Protein AF-A0A348NH58-F1 (afdb_monomer_lite)

Secondary structure (DSSP, 8-state):
---GGGPPEEETTEEEPPPPPS-TTTTT--TTTEEEETTEEEEE--EESSGGGGGSTTGGGSSSEEEE-THHHHHHHSSPPPHHHHHHHHHHHHTT-TTS-EEEEP----TT-TT-TT-TT--HHHHHHH-HHHHHHHHHHHHHHHHHS-EEEEE-S---HHHHHHHHHHHHHHHHHHHHHTTS----EEEEEEE-SHHHHHHGGG-TT-SEEEEEHHHHHHHHHT--TTSTT--TTGGGSHHHHHHHHHHHHHHHHHT-EEEEESGGGG-HHHHHHHHHTT--EEE-BHHHHHHTGGGTT--

Structure (mmCIF, N/CA/C/O backbone):
data_AF-A0A348NH58-F1
#
_entry.id   AF-A0A348NH58-F1
#
loop_
_atom_site.group_PDB
_atom_site.id
_atom_site.type_symbol
_atom_site.label_atom_id
_atom_site.label_alt_id
_atom_site.label_comp_id
_atom_site.label_asym_id
_atom_site.label_entity_id
_atom_site.label_seq_id
_atom_site.pdbx_PDB_ins_code
_atom_site.Cartn_x
_atom_site.Cartn_y
_atom_site.Cartn_z
_atom_site.occupancy
_atom_site.B_iso_or_equiv
_atom_site.auth_seq_id
_atom_site.auth_comp_id
_atom_site.auth_asym_id
_atom_site.auth_atom_id
_atom_site.pdbx_PDB_model_num
ATOM 1 N N . MET A 1 1 ? -15.755 2.594 -4.973 1.00 29.89 1 MET A N 1
ATOM 2 C CA . MET A 1 1 ? -15.734 1.259 -5.603 1.00 29.89 1 MET A CA 1
ATOM 3 C C . MET A 1 1 ? -14.810 1.363 -6.796 1.00 29.89 1 MET A C 1
ATOM 5 O O . MET A 1 1 ? -15.002 2.297 -7.561 1.00 29.89 1 MET A O 1
ATOM 9 N N . ILE A 1 2 ? -13.795 0.500 -6.903 1.00 35.50 2 ILE A N 1
ATOM 10 C CA . ILE A 1 2 ? -13.076 0.321 -8.175 1.00 35.50 2 ILE A CA 1
ATOM 11 C C . ILE A 1 2 ? -14.090 -0.265 -9.159 1.00 35.50 2 ILE A C 1
ATOM 13 O O . ILE A 1 2 ? -14.882 -1.122 -8.761 1.00 35.50 2 ILE A O 1
ATOM 17 N N . ASP A 1 3 ? -14.121 0.248 -10.385 1.00 39.03 3 ASP A N 1
ATOM 18 C CA . ASP A 1 3 ? -15.016 -0.259 -11.421 1.00 39.03 3 ASP A CA 1
ATOM 19 C C . ASP A 1 3 ? -14.609 -1.710 -11.767 1.00 39.03 3 ASP A C 1
ATOM 21 O O . ASP A 1 3 ? -13.457 -1.942 -12.156 1.00 39.03 3 ASP A O 1
ATOM 25 N N . PRO A 1 4 ? -15.518 -2.698 -11.629 1.00 39.88 4 PRO A N 1
ATOM 26 C CA . PRO A 1 4 ? -15.281 -4.084 -12.033 1.00 39.88 4 PRO A CA 1
ATOM 27 C C . PRO A 1 4 ? -14.749 -4.238 -13.469 1.00 39.88 4 PRO A C 1
ATOM 29 O O . PRO A 1 4 ? -14.134 -5.256 -13.783 1.00 39.88 4 PRO A O 1
ATOM 32 N N . ALA A 1 5 ? -14.945 -3.232 -14.330 1.00 36.28 5 ALA A N 1
ATOM 33 C CA . ALA A 1 5 ? -14.463 -3.191 -15.707 1.00 36.28 5 ALA A CA 1
ATOM 34 C C . ALA A 1 5 ? -12.928 -3.218 -15.871 1.00 36.28 5 ALA A C 1
ATOM 36 O O . ALA A 1 5 ? -12.457 -3.454 -16.984 1.00 36.28 5 ALA A O 1
ATOM 37 N N . PHE A 1 6 ? -12.147 -2.995 -14.805 1.00 42.84 6 PHE A N 1
ATOM 38 C CA . PHE A 1 6 ? -10.675 -2.948 -14.864 1.00 42.84 6 PHE A CA 1
ATOM 39 C C . PHE A 1 6 ? -9.965 -4.166 -14.261 1.00 42.84 6 PHE A C 1
ATOM 41 O O . PHE A 1 6 ? -8.744 -4.152 -14.116 1.00 42.84 6 PHE A O 1
ATOM 48 N N . HIS A 1 7 ? -10.683 -5.238 -13.923 1.00 47.78 7 HIS A N 1
ATOM 49 C CA . HIS A 1 7 ? -10.039 -6.482 -13.495 1.00 47.78 7 HIS A CA 1
ATOM 50 C C . HIS A 1 7 ? -9.578 -7.305 -14.703 1.00 47.78 7 HIS A C 1
ATOM 52 O O . HIS A 1 7 ? -10.352 -7.545 -15.624 1.00 47.78 7 HIS A O 1
ATOM 58 N N . ALA A 1 8 ? -8.331 -7.778 -14.698 1.00 47.34 8 ALA A N 1
ATOM 59 C CA . ALA A 1 8 ? -7.944 -8.887 -15.564 1.00 47.34 8 ALA A CA 1
ATOM 60 C C . ALA A 1 8 ? -8.625 -10.173 -15.059 1.00 47.34 8 ALA A C 1
ATOM 62 O O . ALA A 1 8 ? -8.738 -10.387 -13.853 1.00 47.34 8 ALA A O 1
ATOM 63 N N . ALA A 1 9 ? -9.102 -11.021 -15.967 1.00 45.03 9 ALA A N 1
ATOM 64 C CA . ALA A 1 9 ? -9.627 -12.338 -15.618 1.00 45.03 9 ALA A CA 1
ATOM 65 C C . ALA A 1 9 ? -8.522 -13.382 -15.820 1.00 45.03 9 ALA A C 1
ATOM 67 O O . ALA A 1 9 ? -7.700 -13.232 -16.716 1.00 45.03 9 ALA A O 1
ATOM 68 N N . VAL A 1 10 ? -8.485 -14.444 -15.015 1.00 46.25 10 VAL A N 1
ATOM 69 C CA . VAL A 1 10 ? -7.621 -15.609 -15.279 1.00 46.25 10 VAL A CA 1
ATOM 70 C C . VAL A 1 10 ? -8.497 -16.809 -15.595 1.00 46.25 10 VAL A C 1
ATOM 72 O O . VAL A 1 10 ? -9.405 -17.132 -14.829 1.00 46.25 10 VAL A O 1
ATOM 75 N N . HIS A 1 11 ? -8.218 -17.462 -16.720 1.00 42.97 11 HIS A N 1
ATOM 76 C CA . HIS A 1 11 ? -8.870 -18.694 -17.153 1.00 42.97 11 HIS A CA 1
ATOM 77 C C . HIS A 1 11 ? -7.783 -19.697 -17.540 1.00 42.97 11 HIS A C 1
ATOM 79 O O . HIS A 1 11 ? -6.878 -19.347 -18.289 1.00 42.97 11 HIS A O 1
ATOM 85 N N . ASP A 1 12 ? -7.819 -20.902 -16.968 1.00 42.19 12 ASP A N 1
ATOM 86 C CA . ASP A 1 12 ? -6.827 -21.967 -17.204 1.00 42.19 12 ASP A CA 1
ATOM 87 C C . ASP A 1 12 ? -5.349 -21.552 -17.042 1.00 42.19 12 ASP A C 1
ATOM 89 O O . ASP A 1 12 ? -4.449 -22.112 -17.657 1.00 42.19 12 ASP A O 1
ATOM 93 N N . GLY A 1 13 ? -5.077 -20.585 -16.158 1.00 42.16 13 GLY A N 1
ATOM 94 C CA . GLY A 1 13 ? -3.721 -20.089 -15.895 1.00 42.16 13 GLY A CA 1
ATOM 95 C C . GLY A 1 13 ? -3.236 -19.009 -16.865 1.00 42.16 13 GLY A C 1
ATOM 96 O O . GLY A 1 13 ? -2.159 -18.463 -16.644 1.00 42.16 13 GLY A O 1
ATOM 97 N N . GLU A 1 14 ? -4.033 -18.643 -17.870 1.00 35.94 14 GLU A N 1
ATOM 98 C CA . GLU A 1 14 ? -3.762 -17.523 -18.771 1.00 35.94 14 GLU A CA 1
ATOM 99 C C . GLU A 1 14 ? -4.535 -16.264 -18.353 1.00 35.94 14 GLU A C 1
ATOM 101 O O . GLU A 1 14 ? -5.682 -16.319 -17.896 1.00 35.94 14 GLU A O 1
ATOM 106 N N . ILE A 1 15 ? -3.891 -15.105 -18.505 1.00 45.81 15 ILE A N 1
ATOM 107 C CA . ILE A 1 15 ? -4.453 -13.795 -18.165 1.00 45.81 15 ILE A CA 1
ATOM 108 C C . ILE A 1 15 ? -5.267 -13.279 -19.357 1.00 45.81 15 ILE A C 1
ATOM 110 O O . ILE A 1 15 ? -4.722 -12.882 -20.384 1.00 45.81 15 ILE A O 1
ATOM 114 N N . ILE A 1 16 ? -6.588 -13.241 -19.206 1.00 45.84 16 ILE A N 1
ATOM 115 C CA . ILE A 1 16 ? -7.524 -12.683 -20.180 1.00 45.84 16 ILE A CA 1
ATOM 116 C C . ILE A 1 16 ? -7.753 -11.202 -19.860 1.00 45.84 16 ILE A C 1
ATOM 118 O O . ILE A 1 16 ? -8.303 -10.831 -18.818 1.00 45.84 16 ILE A O 1
ATOM 122 N N . ALA A 1 17 ? -7.361 -10.329 -20.788 1.00 41.28 17 ALA A N 1
ATOM 123 C CA . ALA A 1 17 ? -7.636 -8.902 -20.694 1.00 41.28 17 ALA A CA 1
ATOM 124 C C . ALA A 1 17 ? -9.147 -8.624 -20.816 1.00 41.28 17 ALA A C 1
ATOM 126 O O . ALA A 1 17 ? -9.754 -8.897 -21.852 1.00 41.28 17 ALA A O 1
ATOM 127 N N . VAL A 1 18 ? -9.751 -8.025 -19.787 1.00 45.91 18 VAL A N 1
ATOM 128 C CA . VAL A 1 18 ? -11.105 -7.462 -19.893 1.00 45.91 18 VAL A CA 1
ATOM 129 C C . VAL A 1 18 ? -11.007 -6.121 -20.617 1.00 45.91 18 VAL A C 1
ATOM 131 O O . VAL A 1 18 ? -10.212 -5.255 -20.245 1.00 45.91 18 VAL A O 1
ATOM 134 N N . ARG A 1 19 ? -11.774 -5.969 -21.704 1.00 38.59 19 ARG A N 1
ATOM 135 C CA . ARG A 1 19 ? -11.863 -4.702 -22.436 1.00 38.59 19 ARG A CA 1
ATOM 136 C C . ARG A 1 19 ? -12.740 -3.715 -21.651 1.00 38.59 19 ARG A C 1
ATOM 138 O O . ARG A 1 19 ? -13.850 -4.084 -21.271 1.00 38.59 19 ARG A O 1
ATOM 145 N N . PRO A 1 20 ? -12.286 -2.471 -21.466 1.00 42.94 20 PRO A N 1
ATOM 146 C CA . PRO A 1 20 ? -13.046 -1.427 -20.788 1.00 42.94 20 PRO A CA 1
ATOM 147 C C . PRO A 1 20 ? -14.237 -0.951 -21.645 1.00 42.94 20 PRO A C 1
ATOM 149 O O . PRO A 1 20 ? -14.277 -1.207 -22.858 1.00 42.94 20 PRO A O 1
ATOM 152 N N . PRO A 1 21 ? -15.213 -0.241 -21.045 1.00 42.72 21 PRO A N 1
ATOM 153 C CA . PRO A 1 21 ? -16.293 0.400 -21.788 1.00 42.72 21 PRO A CA 1
ATOM 154 C C . PRO A 1 21 ? -15.733 1.365 -22.842 1.00 42.72 21 PRO A C 1
ATOM 156 O O . PRO A 1 21 ? -14.797 2.119 -22.589 1.00 42.72 21 PRO A O 1
ATOM 159 N N . ARG A 1 22 ? -16.323 1.339 -24.045 1.00 42.78 22 ARG A N 1
ATOM 160 C CA . ARG A 1 22 ? -15.835 2.060 -25.239 1.00 42.78 22 ARG A CA 1
ATOM 161 C C . ARG A 1 22 ? -15.807 3.590 -25.103 1.00 42.78 22 ARG A C 1
ATOM 163 O O . ARG A 1 22 ? -15.201 4.237 -25.950 1.00 42.78 22 ARG A O 1
ATOM 170 N N . ASP A 1 23 ? -16.452 4.159 -24.086 1.00 48.38 23 ASP A N 1
ATOM 171 C CA . ASP A 1 23 ? -16.544 5.605 -23.879 1.00 48.38 23 ASP A CA 1
ATOM 172 C C . ASP A 1 23 ? -16.356 5.971 -22.396 1.00 48.38 23 ASP A C 1
ATOM 174 O O . ASP A 1 23 ? -17.281 5.908 -21.585 1.00 48.38 23 ASP A O 1
ATOM 178 N N . LEU A 1 24 ? -15.125 6.351 -22.046 1.00 47.41 24 LEU A N 1
ATOM 179 C CA . LEU A 1 24 ? -14.739 6.783 -20.698 1.00 47.41 24 LEU A CA 1
ATOM 180 C C . LEU A 1 24 ? -15.357 8.141 -20.310 1.00 47.41 24 LEU A C 1
ATOM 182 O O . LEU A 1 24 ? -15.567 8.404 -19.125 1.00 47.41 24 LEU A O 1
ATOM 186 N N . ALA A 1 25 ? -15.676 8.996 -21.292 1.00 42.34 25 ALA A N 1
ATOM 187 C CA . ALA A 1 25 ? -16.271 10.310 -21.054 1.00 42.34 25 ALA A CA 1
ATOM 188 C C . ALA A 1 25 ? -17.757 10.188 -20.689 1.00 42.34 25 ALA A C 1
ATOM 190 O O . ALA A 1 25 ? -18.223 10.874 -19.779 1.00 42.34 25 ALA A O 1
ATOM 191 N N . ALA A 1 26 ? -18.477 9.256 -21.322 1.00 43.62 26 ALA A N 1
ATOM 192 C CA . ALA A 1 26 ? -19.855 8.920 -20.958 1.00 43.62 26 ALA A CA 1
ATOM 193 C C . ALA A 1 26 ? -19.982 8.355 -19.527 1.00 43.62 26 ALA A C 1
ATOM 195 O O . ALA A 1 26 ? -21.029 8.507 -18.900 1.00 43.62 26 ALA A O 1
ATOM 196 N N . ALA A 1 27 ? -18.914 7.754 -18.987 1.00 44.16 27 ALA A N 1
ATOM 197 C CA . ALA A 1 27 ? -18.852 7.250 -17.612 1.00 44.16 27 ALA A CA 1
ATOM 198 C C . ALA A 1 27 ? -18.479 8.323 -16.563 1.00 44.16 27 ALA A C 1
ATOM 200 O O . ALA A 1 27 ? -18.403 8.017 -15.374 1.00 44.16 27 ALA A O 1
ATOM 201 N N . GLY A 1 28 ? -18.234 9.576 -16.973 1.00 42.50 28 GLY A N 1
ATOM 202 C CA . GLY A 1 28 ? -17.862 10.665 -16.059 1.00 42.50 28 GLY A CA 1
ATOM 203 C C . GLY A 1 28 ? -16.459 10.525 -15.452 1.00 42.50 28 GLY A C 1
ATOM 204 O O . GLY A 1 28 ? -16.171 11.122 -14.414 1.00 42.50 28 GLY A O 1
ATOM 205 N N . ILE A 1 29 ? -15.584 9.734 -16.078 1.00 51.69 29 ILE A N 1
ATOM 206 C CA . ILE A 1 29 ? -14.227 9.471 -15.599 1.00 51.69 29 ILE A CA 1
ATOM 207 C C . ILE A 1 29 ? -13.273 10.513 -16.195 1.00 51.69 29 ILE A C 1
ATOM 209 O O . ILE A 1 29 ? -13.176 10.671 -17.413 1.00 51.69 29 ILE A O 1
ATOM 213 N N . ALA A 1 30 ? -12.546 11.236 -15.340 1.00 55.47 30 ALA A N 1
ATOM 214 C CA . ALA A 1 30 ? -11.547 12.204 -15.789 1.00 55.47 30 ALA A CA 1
ATOM 215 C C . ALA A 1 30 ? -10.412 11.507 -16.565 1.00 55.47 30 ALA A C 1
ATOM 217 O O . ALA A 1 30 ? -9.873 10.500 -16.109 1.00 55.47 30 ALA A O 1
ATOM 218 N N . ARG A 1 31 ? -9.989 12.083 -17.700 1.00 55.81 31 ARG A N 1
ATOM 219 C CA . ARG A 1 31 ? -8.915 11.541 -18.563 1.00 55.81 31 ARG A CA 1
ATOM 220 C C . ARG A 1 31 ? -7.575 11.305 -17.852 1.00 55.81 31 ARG A C 1
ATOM 222 O O . ARG A 1 31 ? -6.793 10.495 -18.322 1.00 55.81 31 ARG A O 1
ATOM 229 N N . ALA A 1 32 ? -7.284 12.001 -16.752 1.00 56.19 32 ALA A N 1
ATOM 230 C CA . ALA A 1 32 ? -6.058 11.755 -15.987 1.00 56.19 32 ALA A CA 1
ATOM 231 C C . ALA A 1 32 ? -6.201 10.620 -14.959 1.00 56.19 32 ALA A C 1
ATOM 233 O O . ALA A 1 32 ? -5.199 10.051 -14.539 1.00 56.19 32 ALA A O 1
ATOM 234 N N . ALA A 1 33 ? -7.428 10.262 -14.561 1.00 61.72 33 ALA A N 1
ATOM 235 C CA . ALA A 1 33 ? -7.670 9.091 -13.720 1.00 61.72 33 ALA A CA 1
ATOM 236 C C . ALA A 1 33 ? -7.444 7.801 -14.503 1.00 61.72 33 ALA A C 1
ATOM 238 O O . ALA A 1 33 ? -7.056 6.790 -13.921 1.00 61.72 33 ALA A O 1
ATOM 239 N N . VAL A 1 34 ? -7.702 7.855 -15.810 1.00 76.06 34 VAL A N 1
ATOM 240 C CA . VAL A 1 34 ? -7.761 6.695 -16.677 1.00 76.06 34 VAL A CA 1
ATOM 241 C C . VAL A 1 34 ? -7.120 7.008 -18.028 1.00 76.06 34 VAL A C 1
ATOM 243 O O . VAL A 1 34 ? -7.628 7.833 -18.785 1.00 76.06 34 VAL A O 1
ATOM 246 N N . MET A 1 35 ? -6.012 6.332 -18.326 1.00 83.44 35 MET A N 1
ATOM 247 C CA . MET A 1 35 ? -5.186 6.549 -19.517 1.00 83.44 35 MET A CA 1
ATOM 248 C C . MET A 1 35 ? -5.100 5.285 -20.377 1.00 83.44 35 MET A C 1
ATOM 250 O O . MET A 1 35 ? -5.567 4.220 -19.974 1.00 83.44 35 MET A O 1
ATOM 254 N N . LEU A 1 36 ? -4.525 5.401 -21.575 1.00 85.00 36 LEU A N 1
ATOM 255 C CA . LEU A 1 36 ? -4.297 4.270 -22.474 1.00 85.00 36 LEU A CA 1
ATOM 256 C C . LEU A 1 36 ? -2.815 3.898 -22.502 1.00 85.00 36 LEU A C 1
ATOM 258 O O . LEU A 1 36 ? -1.954 4.767 -22.587 1.00 85.00 36 LEU A O 1
ATOM 262 N N . CYS A 1 37 ? -2.544 2.599 -22.482 1.00 86.38 37 CYS A N 1
ATOM 263 C CA . CYS A 1 37 ? -1.249 1.995 -22.758 1.00 86.38 37 CYS A CA 1
ATOM 264 C C . CYS A 1 37 ? -1.482 0.877 -23.778 1.00 86.38 37 CYS A C 1
ATOM 266 O O . CYS A 1 37 ? -2.123 -0.118 -23.448 1.00 86.38 37 CYS A O 1
ATOM 268 N N . ASP A 1 38 ? -1.041 1.068 -25.026 1.00 85.69 38 ASP A N 1
ATOM 269 C CA . ASP A 1 38 ? -1.285 0.126 -26.136 1.00 85.69 38 ASP A CA 1
ATOM 270 C C . ASP A 1 38 ? -2.750 -0.342 -26.239 1.00 85.69 38 ASP A C 1
ATOM 272 O O . ASP A 1 38 ? -3.035 -1.538 -26.286 1.00 85.69 38 ASP A O 1
ATOM 276 N N . ASP A 1 39 ? -3.690 0.610 -26.237 1.00 83.19 39 ASP A N 1
ATOM 277 C CA . ASP A 1 39 ? -5.144 0.369 -26.305 1.00 83.19 39 ASP A CA 1
ATOM 278 C C . ASP A 1 39 ? -5.755 -0.317 -25.067 1.00 83.19 39 ASP A C 1
ATOM 280 O O . ASP A 1 39 ? -6.963 -0.567 -25.013 1.00 83.19 39 ASP A O 1
ATOM 284 N N . VAL A 1 40 ? -4.946 -0.588 -24.040 1.00 85.38 40 VAL A N 1
ATOM 285 C CA . VAL A 1 40 ? -5.404 -1.057 -22.734 1.00 85.38 40 VAL A CA 1
ATOM 286 C C . VAL A 1 40 ? -5.599 0.134 -21.817 1.00 85.38 40 VAL A C 1
ATOM 288 O O . VAL A 1 40 ? -4.710 0.963 -21.632 1.00 85.38 40 VAL A O 1
ATOM 291 N N . THR A 1 41 ? -6.772 0.210 -21.205 1.00 87.50 41 THR A N 1
ATOM 292 C CA . THR A 1 41 ? -7.046 1.249 -20.228 1.00 87.50 41 THR A CA 1
ATOM 293 C C . THR A 1 41 ? -6.420 0.925 -18.876 1.00 87.50 41 THR A C 1
ATOM 295 O O . THR A 1 41 ? -6.556 -0.188 -18.367 1.00 87.50 41 THR A O 1
ATOM 298 N N . ILE A 1 42 ? -5.758 1.924 -18.298 1.00 90.88 42 ILE A N 1
ATOM 299 C CA . ILE A 1 42 ? -5.058 1.847 -17.021 1.00 90.88 42 ILE A CA 1
ATOM 300 C C . ILE A 1 42 ? -5.495 2.982 -16.092 1.00 90.88 42 ILE A C 1
ATOM 302 O O . ILE A 1 42 ? -5.775 4.090 -16.545 1.00 90.88 42 ILE A O 1
ATOM 306 N N . GLU A 1 43 ? -5.523 2.719 -14.790 1.00 93.31 43 GLU A N 1
ATOM 307 C CA . GLU A 1 43 ? -5.735 3.720 -13.747 1.00 93.31 43 GLU A CA 1
ATOM 308 C C . GLU A 1 43 ? -4.400 4.276 -13.246 1.00 93.31 43 GLU A C 1
ATOM 310 O O . GLU A 1 43 ? -3.477 3.516 -12.940 1.00 93.31 43 GLU A O 1
ATOM 315 N N . VAL A 1 44 ? -4.324 5.599 -13.084 1.00 94.69 44 VAL A N 1
ATOM 316 C CA . VAL A 1 44 ? -3.127 6.285 -12.574 1.00 94.69 44 VAL A CA 1
ATOM 317 C C . VAL A 1 44 ? -3.449 6.977 -11.256 1.00 94.69 44 VAL A C 1
ATOM 319 O O . VAL A 1 44 ? -4.306 7.862 -11.195 1.00 94.69 44 VAL A O 1
ATOM 322 N N . ALA A 1 45 ? -2.754 6.581 -10.192 1.00 95.88 45 ALA A N 1
ATOM 323 C CA . ALA A 1 45 ? -2.903 7.149 -8.856 1.00 95.88 45 ALA A CA 1
ATOM 324 C C . ALA A 1 45 ? -1.509 7.407 -8.256 1.00 95.88 45 ALA A C 1
ATOM 326 O O . ALA A 1 45 ? -0.897 6.468 -7.757 1.00 95.88 45 ALA A O 1
ATOM 327 N N . PRO A 1 46 ? -0.976 8.640 -8.297 1.00 96.25 46 PRO A N 1
ATOM 328 C CA . PRO A 1 46 ? 0.426 8.894 -7.970 1.00 96.25 46 PRO A CA 1
ATOM 329 C C . PRO A 1 46 ? 0.839 8.536 -6.534 1.00 96.25 46 PRO A C 1
ATOM 331 O O . PRO A 1 46 ? 0.042 8.620 -5.593 1.00 96.25 46 PRO A O 1
ATOM 334 N N . LEU A 1 47 ? 2.121 8.199 -6.380 1.00 95.44 47 LEU A N 1
ATOM 335 C CA . LEU A 1 47 ? 2.864 8.188 -5.126 1.00 95.44 47 LEU A CA 1
ATOM 336 C C . LEU A 1 47 ? 3.168 9.630 -4.719 1.00 95.44 47 LEU A C 1
ATOM 338 O O . LEU A 1 47 ? 3.770 10.383 -5.484 1.00 95.44 47 LEU A O 1
ATOM 342 N N . VAL A 1 48 ? 2.794 9.988 -3.496 1.00 93.12 48 VAL A N 1
ATOM 343 C CA . VAL A 1 48 ? 3.002 11.316 -2.916 1.00 93.12 48 VAL A CA 1
ATOM 344 C C . VAL A 1 48 ? 3.821 11.187 -1.637 1.00 93.12 48 VAL A C 1
ATOM 346 O O . VAL A 1 48 ? 3.500 10.383 -0.759 1.00 93.12 48 VAL A O 1
ATOM 349 N N . ASN A 1 49 ? 4.865 12.003 -1.510 1.00 86.50 49 ASN A N 1
ATOM 350 C CA . ASN A 1 49 ? 5.673 12.088 -0.292 1.00 86.50 49 ASN A CA 1
ATOM 351 C C . ASN A 1 49 ? 5.359 13.360 0.505 1.00 86.50 49 ASN A C 1
ATOM 353 O O . ASN A 1 49 ? 5.534 13.392 1.721 1.00 86.50 49 ASN A O 1
ATOM 357 N N . THR A 1 50 ? 4.907 14.421 -0.169 1.00 85.94 50 THR A N 1
ATOM 358 C CA . THR A 1 50 ? 4.684 15.739 0.432 1.00 85.94 50 THR A CA 1
ATOM 359 C C . THR A 1 50 ? 3.397 16.398 -0.056 1.00 85.94 50 THR A C 1
ATOM 361 O O . THR A 1 50 ? 2.959 16.216 -1.189 1.00 85.94 50 THR A O 1
ATOM 364 N N . ILE A 1 51 ? 2.822 17.272 0.776 1.00 84.69 51 ILE A N 1
ATOM 365 C CA . ILE A 1 51 ? 1.640 18.067 0.401 1.00 84.69 51 ILE A CA 1
ATOM 366 C C . ILE A 1 51 ? 1.929 18.997 -0.790 1.00 84.69 51 ILE A C 1
ATOM 368 O O . ILE A 1 51 ? 1.030 19.305 -1.571 1.00 84.69 51 ILE A O 1
ATOM 372 N N . ALA A 1 52 ? 3.181 19.432 -0.959 1.00 86.81 52 ALA A N 1
ATOM 373 C CA . ALA A 1 52 ? 3.579 20.312 -2.052 1.00 86.81 52 ALA A CA 1
ATOM 374 C C . ALA A 1 52 ? 3.380 19.664 -3.432 1.00 86.81 52 ALA A C 1
ATOM 376 O O . ALA A 1 52 ? 2.939 20.344 -4.356 1.00 86.81 52 ALA A O 1
ATOM 377 N N . GLU A 1 53 ? 3.631 18.358 -3.559 1.00 87.38 53 GLU A N 1
ATOM 378 C CA . GLU A 1 53 ? 3.443 17.619 -4.815 1.00 87.38 53 GLU A CA 1
ATOM 379 C C . GLU A 1 53 ? 1.978 17.628 -5.285 1.00 87.38 53 GLU A C 1
ATOM 381 O O . GLU A 1 53 ? 1.712 17.664 -6.485 1.00 87.38 53 GLU A O 1
ATOM 386 N N . MET A 1 54 ? 1.024 17.700 -4.350 1.00 88.62 54 MET A N 1
ATOM 387 C CA . MET A 1 54 ? -0.414 17.718 -4.648 1.00 88.62 54 MET A CA 1
ATOM 388 C C . MET A 1 54 ? -0.922 19.074 -5.160 1.00 88.62 54 MET A C 1
ATOM 390 O O . MET A 1 54 ? -2.057 19.176 -5.617 1.00 88.62 54 MET A O 1
ATOM 394 N N . ARG A 1 55 ? -0.109 20.139 -5.087 1.00 88.06 55 ARG A N 1
ATOM 395 C CA . ARG A 1 55 ? -0.495 21.491 -5.540 1.00 88.06 55 ARG A CA 1
ATOM 396 C C . ARG A 1 55 ? -0.379 21.682 -7.052 1.00 88.06 55 ARG A C 1
ATOM 398 O O . ARG A 1 55 ? -0.708 22.752 -7.561 1.00 88.06 55 ARG A O 1
ATOM 405 N N . ARG A 1 56 ? 0.123 20.679 -7.773 1.00 87.88 56 ARG A N 1
ATOM 406 C CA . ARG A 1 56 ? 0.288 20.743 -9.224 1.00 87.88 56 ARG A CA 1
ATOM 407 C C . ARG A 1 56 ? -1.088 20.844 -9.914 1.00 87.88 56 ARG A C 1
ATOM 409 O O . ARG A 1 56 ? -2.019 20.150 -9.505 1.00 87.88 56 ARG A O 1
ATOM 416 N N . PRO A 1 57 ? -1.255 21.685 -10.954 1.00 88.88 57 PRO A N 1
ATOM 417 C CA . PRO A 1 57 ? -2.527 21.791 -11.669 1.00 88.88 57 PRO A CA 1
ATOM 418 C C . PRO A 1 57 ? -3.012 20.435 -12.198 1.00 88.88 57 PRO A C 1
ATOM 420 O O . PRO A 1 57 ? -2.214 19.639 -12.695 1.00 88.88 57 PRO A O 1
ATOM 423 N N . GLY A 1 58 ? -4.313 20.165 -12.075 1.00 87.62 58 GLY A N 1
ATOM 424 C CA . GLY A 1 58 ? -4.920 18.900 -12.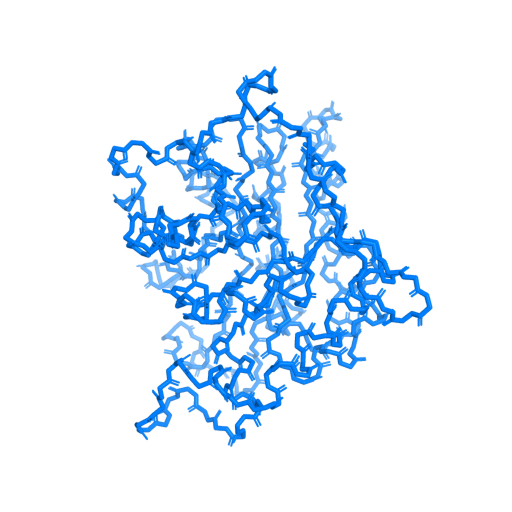507 1.00 87.62 58 GLY A CA 1
ATOM 425 C C . GLY A 1 58 ? -4.620 17.696 -11.605 1.00 87.62 58 GLY A C 1
ATOM 426 O O . GLY A 1 58 ? -5.008 16.585 -11.938 1.00 87.62 58 GLY A O 1
ATOM 427 N N . PHE A 1 59 ? -3.957 17.870 -10.452 1.00 90.06 59 PHE A N 1
ATOM 428 C CA . PHE A 1 59 ? -3.638 16.738 -9.570 1.00 90.06 59 PHE A CA 1
ATOM 429 C C . PHE A 1 59 ? -4.894 15.988 -9.097 1.00 90.06 59 PHE A C 1
ATOM 431 O O . PHE A 1 59 ? -4.908 14.762 -9.028 1.00 90.06 59 PHE A O 1
ATOM 438 N N . ALA A 1 60 ? -5.986 16.712 -8.839 1.00 88.88 60 ALA A N 1
ATOM 439 C CA . ALA A 1 60 ? -7.265 16.117 -8.459 1.00 88.88 60 ALA A CA 1
ATOM 440 C C . ALA A 1 60 ? -7.907 15.266 -9.573 1.00 88.88 60 ALA A C 1
ATOM 442 O O . ALA A 1 60 ? -8.876 14.558 -9.296 1.00 88.88 60 ALA A O 1
ATOM 443 N N . ASP A 1 61 ? -7.390 15.294 -10.808 1.00 89.81 61 ASP A N 1
ATOM 444 C CA . ASP A 1 61 ? -7.933 14.531 -11.932 1.00 89.81 61 ASP A CA 1
ATOM 445 C C . ASP A 1 61 ? -7.479 13.063 -11.921 1.00 89.81 61 ASP A C 1
ATOM 447 O O . ASP A 1 61 ? -8.198 12.231 -12.468 1.00 89.81 61 ASP A O 1
ATOM 451 N N . PHE A 1 62 ? -6.379 12.712 -11.239 1.00 93.19 62 PHE A N 1
ATOM 452 C CA . PHE A 1 62 ? -5.912 11.323 -11.066 1.00 93.19 62 PHE A CA 1
ATOM 453 C C . PHE A 1 62 ? -6.919 10.441 -10.309 1.00 93.19 62 PHE A C 1
ATOM 455 O O . PHE A 1 62 ? -7.846 10.943 -9.678 1.00 93.19 62 PHE A O 1
ATOM 462 N N . ALA A 1 63 ? -6.744 9.116 -10.312 1.00 91.94 63 ALA A N 1
ATOM 463 C CA . ALA A 1 63 ? -7.666 8.150 -9.691 1.00 91.94 63 ALA A CA 1
ATOM 464 C C . ALA A 1 63 ? -7.631 8.129 -8.142 1.00 91.94 63 ALA A C 1
ATOM 466 O O . ALA A 1 63 ? -8.192 7.233 -7.506 1.00 91.94 63 ALA A O 1
ATOM 467 N N . GLY A 1 64 ? -6.975 9.113 -7.528 1.00 95.06 64 GLY A N 1
ATOM 468 C CA . GLY A 1 64 ? -6.697 9.203 -6.100 1.00 95.06 64 GLY A CA 1
ATOM 469 C C . GLY A 1 64 ? -5.200 9.331 -5.840 1.00 95.06 64 GLY A C 1
ATOM 470 O O . GLY A 1 64 ? -4.414 9.583 -6.754 1.00 95.06 64 GLY A O 1
ATOM 471 N N . ILE A 1 65 ? -4.807 9.122 -4.587 1.00 96.75 65 ILE A N 1
ATOM 472 C CA . ILE A 1 65 ? -3.398 8.963 -4.206 1.00 96.75 65 ILE A CA 1
ATOM 473 C C . ILE A 1 65 ? -3.160 7.469 -4.035 1.00 96.75 65 ILE A C 1
ATOM 475 O O . ILE A 1 65 ? -3.746 6.842 -3.151 1.00 96.75 65 ILE A O 1
ATOM 479 N N . GLY A 1 66 ? -2.335 6.890 -4.906 1.00 96.56 66 GLY A N 1
ATOM 480 C CA . GLY A 1 66 ? -2.090 5.450 -4.919 1.00 96.56 66 GLY A CA 1
ATOM 481 C C . GLY A 1 66 ? -1.129 5.006 -3.827 1.00 96.56 66 GLY A C 1
ATOM 482 O O . GLY A 1 66 ? -1.182 3.855 -3.410 1.00 96.56 66 GLY A O 1
ATOM 483 N N . LEU A 1 67 ? -0.297 5.921 -3.327 1.00 97.31 67 LEU A N 1
ATOM 484 C CA . LEU A 1 67 ? 0.525 5.685 -2.151 1.00 97.31 67 LEU A CA 1
ATOM 485 C C . LEU A 1 67 ? 0.918 6.996 -1.474 1.00 97.31 67 LEU A C 1
ATOM 487 O O . LEU A 1 67 ? 1.547 7.850 -2.090 1.00 97.31 67 LEU A O 1
ATOM 491 N N . PHE A 1 68 ? 0.620 7.121 -0.187 1.00 95.69 68 PHE A N 1
ATOM 492 C CA . PHE A 1 68 ? 1.182 8.134 0.690 1.00 95.69 68 PHE A CA 1
ATOM 493 C C . PHE A 1 68 ? 2.083 7.464 1.725 1.00 95.69 68 PHE A C 1
ATOM 495 O O . PHE A 1 68 ? 1.648 6.590 2.483 1.00 95.69 68 PHE A O 1
ATOM 502 N N . ARG A 1 69 ? 3.350 7.878 1.757 1.00 92.00 69 ARG A N 1
ATOM 503 C CA . ARG A 1 69 ? 4.352 7.384 2.707 1.00 92.00 69 ARG A CA 1
ATOM 504 C C . ARG A 1 69 ? 4.242 8.120 4.036 1.00 92.00 69 ARG A C 1
ATOM 506 O O . ARG A 1 69 ? 4.518 9.315 4.113 1.00 92.00 69 ARG A O 1
ATOM 513 N N . THR A 1 70 ? 3.842 7.421 5.092 1.00 90.88 70 THR A N 1
ATOM 514 C CA . THR A 1 70 ? 3.590 8.040 6.403 1.00 90.88 70 THR A CA 1
ATOM 515 C C . THR A 1 70 ? 4.847 8.170 7.259 1.00 90.88 70 THR A C 1
ATOM 517 O O . THR A 1 70 ? 4.874 8.970 8.193 1.00 90.88 70 THR A O 1
ATOM 520 N N . GLU A 1 71 ? 5.915 7.437 6.942 1.00 82.56 71 GLU A N 1
ATOM 521 C CA . GLU A 1 71 ? 7.166 7.439 7.706 1.00 82.56 71 GLU A CA 1
ATOM 522 C C . GLU A 1 71 ? 7.848 8.814 7.798 1.00 82.56 71 GLU A C 1
ATOM 524 O O . GLU A 1 71 ? 8.583 9.072 8.751 1.00 82.56 71 GLU A O 1
ATOM 529 N N . PHE A 1 72 ? 7.607 9.715 6.841 1.00 77.31 72 PHE A N 1
ATOM 530 C CA . PHE A 1 72 ? 8.216 11.045 6.839 1.00 77.31 72 PHE A CA 1
ATOM 531 C C . PHE A 1 72 ? 7.729 11.898 8.015 1.00 77.31 72 PHE A C 1
ATOM 533 O O . PHE A 1 72 ? 8.486 12.728 8.517 1.00 77.31 72 PHE A O 1
ATOM 540 N N . ALA A 1 73 ? 6.514 11.639 8.514 1.00 71.25 73 ALA A N 1
ATOM 541 C CA . ALA A 1 73 ? 6.003 12.278 9.723 1.00 71.25 73 ALA A CA 1
ATOM 542 C C . ALA A 1 73 ? 6.839 11.901 10.960 1.00 71.25 73 ALA A C 1
ATOM 544 O O . ALA A 1 73 ? 7.145 12.761 11.784 1.00 71.25 73 ALA A O 1
ATOM 545 N N . ILE A 1 74 ? 7.283 10.640 11.054 1.00 73.69 74 ILE A N 1
ATOM 546 C CA . ILE A 1 74 ? 8.145 10.170 12.151 1.00 73.69 74 ILE A CA 1
ATOM 547 C C . ILE A 1 74 ? 9.530 10.808 12.054 1.00 73.69 74 ILE A C 1
ATOM 549 O O . ILE A 1 74 ? 10.075 11.261 13.059 1.00 73.69 74 ILE A O 1
ATOM 553 N N . LEU A 1 75 ? 10.105 10.855 10.848 1.00 69.06 75 LEU A N 1
ATOM 554 C CA . LEU A 1 75 ? 11.438 11.423 10.630 1.00 69.06 75 LEU A CA 1
ATOM 555 C C . LEU A 1 75 ? 11.504 12.905 11.015 1.00 69.06 75 LEU A C 1
ATOM 557 O O . LEU A 1 75 ? 12.499 13.332 11.593 1.00 69.06 75 LEU A O 1
ATOM 561 N N . GLY A 1 76 ? 10.445 13.669 10.732 1.00 69.19 76 GLY A N 1
ATOM 562 C CA . GLY A 1 76 ? 10.354 15.076 11.124 1.00 69.19 76 GLY A CA 1
ATOM 563 C C . GLY A 1 76 ? 10.142 15.281 12.627 1.00 69.19 76 GLY A C 1
ATOM 564 O O . GLY A 1 76 ? 10.744 16.180 13.208 1.00 69.19 76 GLY A O 1
ATOM 565 N N . ALA A 1 77 ? 9.311 14.450 13.264 1.00 72.06 77 ALA A N 1
ATOM 566 C CA . ALA A 1 77 ? 8.949 14.604 14.676 1.00 72.06 77 ALA A CA 1
ATOM 567 C C . ALA A 1 77 ? 9.940 13.951 15.659 1.00 72.06 77 ALA A C 1
ATOM 569 O O . ALA A 1 77 ? 9.929 14.278 16.845 1.00 72.06 77 ALA A O 1
ATOM 570 N N . GLY A 1 78 ? 10.755 12.992 15.207 1.00 78.06 78 GLY A N 1
ATOM 571 C CA . GLY A 1 78 ? 11.643 12.197 16.067 1.00 78.06 78 GLY A CA 1
ATOM 572 C C . GLY A 1 78 ? 10.911 11.242 17.023 1.00 78.06 78 GLY A C 1
ATOM 573 O O . GLY A 1 78 ? 11.532 10.684 17.925 1.00 78.06 78 GLY A O 1
ATOM 574 N N . ARG A 1 79 ? 9.597 11.060 16.843 1.00 84.88 79 ARG A N 1
ATOM 575 C CA . ARG A 1 79 ? 8.717 10.187 17.632 1.00 84.88 79 ARG A CA 1
ATOM 576 C C . ARG A 1 79 ? 7.562 9.677 16.776 1.00 84.88 79 ARG A C 1
ATOM 578 O O . ARG A 1 79 ? 7.289 10.226 15.709 1.00 84.88 79 ARG A O 1
ATOM 585 N N . PHE A 1 80 ? 6.838 8.685 17.284 1.00 87.06 80 PHE A N 1
ATOM 586 C CA . PHE A 1 80 ? 5.542 8.324 16.721 1.00 87.06 80 PHE A CA 1
ATOM 587 C C . PHE A 1 80 ? 4.488 9.392 17.095 1.00 87.06 80 PHE A C 1
ATOM 589 O O . PHE A 1 80 ? 4.412 9.795 18.264 1.00 87.06 80 PHE A O 1
ATOM 596 N N . PRO A 1 81 ? 3.720 9.915 16.123 1.00 89.88 81 PRO A N 1
ATOM 597 C CA . PRO A 1 81 ? 2.608 10.825 16.386 1.00 89.88 81 PRO A CA 1
ATOM 598 C C . PRO A 1 81 ? 1.441 10.096 17.065 1.00 89.88 81 PRO A C 1
ATOM 600 O O . PRO A 1 81 ? 1.191 8.928 16.779 1.00 89.88 81 PRO A O 1
ATOM 603 N N . GLY A 1 82 ? 0.715 10.781 17.951 1.00 94.12 82 GLY A N 1
ATOM 604 C CA . GLY A 1 82 ? -0.496 10.223 18.569 1.00 94.12 82 GLY A CA 1
ATOM 605 C C . GLY A 1 82 ? -1.679 10.201 17.594 1.00 94.12 82 GLY A C 1
ATOM 606 O O . GLY A 1 82 ? -1.612 10.816 16.530 1.00 94.12 82 GLY A O 1
ATOM 607 N N . VAL A 1 83 ? -2.776 9.537 17.969 1.00 96.62 83 VAL A N 1
ATOM 608 C CA . VAL A 1 83 ? -3.966 9.371 17.109 1.00 96.62 83 VAL A CA 1
ATOM 609 C C . VAL A 1 83 ? -4.483 10.706 16.561 1.00 96.62 83 VAL A C 1
ATOM 611 O O . VAL A 1 83 ? -4.601 10.849 15.349 1.00 96.62 83 VAL A O 1
ATOM 614 N N . ASP A 1 84 ? -4.725 11.707 17.412 1.00 95.81 84 ASP A N 1
ATOM 615 C CA . ASP A 1 84 ? -5.296 12.994 16.976 1.00 95.81 84 ASP A CA 1
ATOM 616 C C . ASP A 1 84 ? -4.382 13.746 15.994 1.00 95.81 84 ASP A C 1
ATOM 618 O O . ASP A 1 84 ? -4.840 14.301 14.995 1.00 95.81 84 ASP A O 1
ATOM 622 N N . GLU A 1 85 ? -3.070 13.713 16.244 1.00 94.31 85 GLU A N 1
ATOM 623 C CA . GLU A 1 85 ? -2.059 14.311 15.367 1.00 94.31 85 GLU A CA 1
ATOM 624 C C . GLU A 1 85 ? -2.020 13.603 14.005 1.00 94.31 85 GLU A C 1
ATOM 626 O O . GLU A 1 85 ? -1.906 14.245 12.960 1.00 94.31 85 GLU A O 1
ATOM 631 N N . GLN A 1 86 ? -2.142 12.275 13.998 1.00 95.31 86 GLN A N 1
ATOM 632 C CA . GLN A 1 86 ? -2.231 11.496 12.768 1.00 95.31 86 GLN A CA 1
ATOM 633 C C . GLN A 1 86 ? -3.515 11.802 11.994 1.00 95.31 86 GLN A C 1
ATOM 635 O O . GLN A 1 86 ? -3.441 12.054 10.793 1.00 95.31 86 GLN A O 1
ATOM 640 N N . VAL A 1 87 ? -4.670 11.839 12.666 1.00 96.25 87 VAL A N 1
ATOM 641 C CA . VAL A 1 87 ? -5.963 12.155 12.043 1.00 96.25 87 VAL A CA 1
ATOM 642 C C . VAL A 1 87 ? -5.911 13.517 11.356 1.00 96.25 87 VAL A C 1
ATOM 644 O O . VAL A 1 87 ? -6.305 13.621 10.194 1.00 96.25 87 VAL A O 1
ATOM 647 N N . GLU A 1 88 ? -5.395 14.547 12.028 1.00 94.56 88 GLU A N 1
ATOM 648 C CA . GLU A 1 88 ? -5.304 15.891 11.448 1.00 94.56 88 GLU A CA 1
ATOM 649 C C . GLU A 1 88 ? -4.411 15.907 10.200 1.00 94.56 88 GLU A C 1
ATOM 651 O O . GLU A 1 88 ? -4.812 16.382 9.135 1.00 94.56 88 GLU A O 1
ATOM 656 N N . ASN A 1 89 ? -3.233 15.285 10.285 1.00 92.25 89 ASN A N 1
ATOM 657 C CA . ASN A 1 89 ? -2.328 15.170 9.144 1.00 92.25 89 ASN A CA 1
ATOM 658 C C . ASN A 1 89 ? -2.968 14.406 7.973 1.00 92.25 89 ASN A C 1
ATOM 660 O O . ASN A 1 89 ? -2.876 14.835 6.819 1.00 92.25 89 ASN A O 1
ATOM 664 N N . TYR A 1 90 ? -3.646 13.291 8.245 1.00 95.56 90 TYR A N 1
ATOM 665 C CA . TYR A 1 90 ? -4.286 12.485 7.210 1.00 95.56 90 TYR A CA 1
ATOM 666 C C . TYR A 1 90 ? -5.495 13.191 6.587 1.00 95.56 90 TYR A C 1
ATOM 668 O O . TYR A 1 90 ? -5.680 13.089 5.374 1.00 95.56 90 TYR A O 1
ATOM 676 N N . ARG A 1 91 ? -6.267 13.976 7.353 1.00 95.00 91 ARG A N 1
ATOM 677 C CA . ARG A 1 91 ? -7.333 14.839 6.814 1.00 95.00 91 ARG A CA 1
ATOM 678 C C . ARG A 1 91 ? -6.781 15.881 5.850 1.00 95.00 91 ARG A C 1
ATOM 680 O O . ARG A 1 91 ? -7.350 16.050 4.771 1.00 95.00 91 ARG A O 1
ATOM 687 N N . LEU A 1 92 ? -5.669 16.534 6.193 1.00 92.38 92 LEU A N 1
ATOM 688 C CA . LEU A 1 92 ? -5.010 17.510 5.315 1.00 92.38 92 LEU A CA 1
ATOM 689 C C . LEU A 1 92 ? -4.573 16.881 3.987 1.00 92.38 92 LEU A C 1
ATOM 691 O O . LEU A 1 92 ? -4.739 17.487 2.930 1.00 92.38 92 LEU A O 1
ATOM 695 N N . ILE A 1 93 ? -4.054 15.654 4.024 1.00 93.81 93 ILE A N 1
ATOM 696 C CA . ILE A 1 93 ? -3.658 14.917 2.816 1.00 93.81 93 ILE A CA 1
ATOM 697 C C . ILE A 1 93 ? -4.895 14.516 2.008 1.00 93.81 93 ILE A C 1
ATOM 699 O O . ILE A 1 93 ? -4.984 14.783 0.809 1.00 93.81 93 ILE A O 1
ATOM 703 N N . ALA A 1 94 ? -5.890 13.927 2.671 1.00 93.31 94 ALA A N 1
ATOM 704 C CA . ALA A 1 94 ? -7.109 13.468 2.026 1.00 93.31 94 ALA A CA 1
ATOM 705 C C . ALA A 1 94 ? -7.959 14.618 1.469 1.00 93.31 94 ALA A C 1
ATOM 707 O O . ALA A 1 94 ? -8.731 14.394 0.535 1.00 93.31 94 ALA A O 1
ATOM 708 N N . ALA A 1 95 ? -7.797 15.848 1.977 1.00 91.56 95 ALA A N 1
ATOM 709 C CA . ALA A 1 95 ? -8.420 17.067 1.460 1.00 91.56 95 ALA A CA 1
ATOM 710 C C . ALA A 1 95 ? -8.174 17.274 -0.041 1.00 91.56 95 ALA A C 1
ATOM 712 O O . ALA A 1 95 ? -9.080 17.738 -0.732 1.00 91.56 95 ALA A O 1
ATOM 713 N N . ALA A 1 96 ? -7.006 16.863 -0.548 1.00 89.44 96 ALA A N 1
ATOM 714 C CA . ALA A 1 96 ? -6.658 16.952 -1.966 1.00 89.44 96 ALA A CA 1
ATOM 715 C C . ALA A 1 96 ? -7.491 16.015 -2.864 1.00 89.44 96 ALA A C 1
ATOM 717 O O . ALA A 1 96 ? -7.568 16.237 -4.070 1.00 89.44 96 ALA A O 1
ATOM 718 N N . MET A 1 97 ? -8.133 14.994 -2.283 1.00 90.19 97 MET A N 1
ATOM 719 C CA . MET A 1 97 ? -8.913 13.968 -2.985 1.00 90.19 97 MET A CA 1
ATOM 720 C C . MET A 1 97 ? -10.301 13.757 -2.336 1.00 90.19 97 MET A C 1
ATOM 722 O O . MET A 1 97 ? -10.560 12.701 -1.764 1.00 90.19 97 MET A O 1
ATOM 726 N N . PRO A 1 98 ? -11.238 14.729 -2.401 1.00 83.94 98 PRO A N 1
ATOM 727 C CA . PRO A 1 98 ? -12.497 14.684 -1.640 1.00 83.94 98 PRO A CA 1
ATOM 728 C C . PRO A 1 98 ? -13.385 13.457 -1.837 1.00 83.94 98 PRO A C 1
ATOM 730 O O . PRO A 1 98 ? -14.024 13.004 -0.891 1.00 83.94 98 PRO A O 1
ATOM 733 N N . SER A 1 99 ? -13.425 12.915 -3.049 1.00 87.12 99 SER A N 1
ATOM 734 C CA . SER A 1 99 ? -14.278 11.781 -3.418 1.00 87.12 99 SER A CA 1
ATOM 735 C C . SER A 1 99 ? -13.491 10.544 -3.853 1.00 87.12 99 SER A C 1
ATOM 737 O O . SER A 1 99 ? -14.092 9.554 -4.271 1.00 87.12 99 SER A O 1
ATOM 739 N N . LYS A 1 100 ? -12.158 10.588 -3.769 1.00 91.94 100 LYS A N 1
ATOM 740 C CA . LYS A 1 100 ? -11.262 9.559 -4.308 1.00 91.94 100 LYS A CA 1
ATOM 741 C C . LYS A 1 100 ? -10.444 8.923 -3.183 1.00 91.94 100 LYS A C 1
ATOM 743 O O . LYS A 1 100 ? -10.153 9.599 -2.198 1.00 91.94 100 LYS A O 1
ATOM 748 N N . PRO A 1 101 ? -10.094 7.632 -3.299 1.00 93.75 101 PRO A N 1
ATOM 749 C CA . PRO A 1 101 ? -9.332 6.958 -2.262 1.00 93.75 101 PRO A CA 1
ATOM 750 C C . PRO A 1 101 ? -7.931 7.552 -2.115 1.00 93.75 101 PRO A C 1
ATOM 752 O O . PRO A 1 101 ? -7.278 7.921 -3.098 1.00 93.75 101 PRO A O 1
ATOM 755 N N . VAL A 1 102 ? -7.468 7.598 -0.870 1.00 97.56 102 VAL A N 1
ATOM 756 C CA . VAL A 1 102 ? -6.067 7.847 -0.529 1.00 97.56 102 VAL A CA 1
ATOM 757 C C . VAL A 1 102 ? -5.524 6.603 0.147 1.00 97.56 102 VAL A C 1
ATOM 759 O O . VAL A 1 102 ? -6.049 6.166 1.172 1.00 97.56 102 VAL A O 1
ATOM 762 N N . CYS A 1 103 ? -4.486 6.029 -0.451 1.00 98.31 103 CYS A N 1
ATOM 763 C CA . CYS A 1 103 ? -3.811 4.863 0.085 1.00 98.31 103 CYS A CA 1
ATOM 764 C C . CYS A 1 103 ? -2.670 5.280 1.002 1.00 98.31 103 CYS A C 1
ATOM 766 O O . CYS A 1 103 ? -1.638 5.757 0.537 1.00 98.31 103 CYS A O 1
ATOM 768 N N . PHE A 1 104 ? -2.833 5.075 2.303 1.00 98.06 104 PHE A N 1
ATOM 769 C CA . PHE A 1 104 ? -1.788 5.306 3.289 1.00 98.06 104 PHE A CA 1
ATOM 770 C C . PHE A 1 104 ? -1.024 4.011 3.535 1.00 98.06 104 PHE A C 1
ATOM 772 O O . PHE A 1 104 ? -1.608 2.977 3.872 1.00 98.06 104 PHE A O 1
ATOM 779 N N . ARG A 1 105 ? 0.300 4.066 3.387 1.00 97.06 105 ARG A N 1
ATOM 780 C CA . ARG A 1 105 ? 1.160 2.971 3.830 1.00 97.06 105 ARG A CA 1
ATOM 781 C C . ARG A 1 105 ? 1.242 3.001 5.349 1.00 97.06 105 ARG A C 1
ATOM 783 O O . ARG A 1 105 ? 1.426 4.071 5.928 1.00 97.06 105 ARG A O 1
ATOM 790 N N . LEU A 1 106 ? 1.135 1.849 6.003 1.00 96.81 106 LEU A N 1
ATOM 791 C CA . LEU A 1 106 ? 1.539 1.761 7.404 1.00 96.81 106 LEU A CA 1
ATOM 792 C C . LEU A 1 106 ? 3.031 2.095 7.529 1.00 96.81 106 LEU A C 1
ATOM 794 O O . LEU A 1 106 ? 3.754 2.113 6.530 1.00 96.81 106 LEU A O 1
ATOM 798 N N . TYR A 1 107 ? 3.495 2.397 8.739 1.00 92.69 107 TYR A N 1
ATOM 799 C CA . TYR A 1 107 ? 4.888 2.785 8.928 1.00 92.69 107 TYR A CA 1
ATOM 800 C C . TYR A 1 107 ? 5.854 1.709 8.429 1.00 92.69 107 TYR A C 1
ATOM 802 O O . TYR A 1 107 ? 5.984 0.628 8.999 1.00 92.69 107 TYR A O 1
ATOM 810 N N . ASP A 1 108 ? 6.563 2.047 7.358 1.00 89.12 108 ASP A N 1
ATOM 811 C CA . ASP A 1 108 ? 7.626 1.226 6.805 1.00 89.12 108 ASP A CA 1
ATOM 812 C C . ASP A 1 108 ? 8.927 1.552 7.539 1.00 89.12 108 ASP A C 1
ATOM 814 O O . ASP A 1 108 ? 9.644 2.495 7.202 1.00 89.12 108 ASP A O 1
ATOM 818 N N . ILE A 1 109 ? 9.175 0.850 8.637 1.00 80.25 109 ILE A N 1
ATOM 819 C CA . ILE A 1 109 ? 10.371 1.028 9.453 1.00 80.25 109 ILE A CA 1
ATOM 820 C C . ILE A 1 109 ? 11.521 0.209 8.871 1.00 80.25 109 ILE A C 1
ATOM 822 O O . ILE A 1 109 ? 11.442 -1.013 8.812 1.00 80.25 109 ILE A O 1
ATOM 826 N N . ALA A 1 110 ? 12.607 0.885 8.508 1.00 68.50 110 ALA A N 1
ATOM 827 C CA . ALA A 1 110 ? 13.811 0.295 7.936 1.00 68.50 110 ALA A CA 1
ATOM 828 C C . ALA A 1 110 ? 15.056 0.729 8.750 1.00 68.50 110 ALA A C 1
ATOM 830 O O . ALA A 1 110 ? 15.007 1.756 9.440 1.00 68.50 110 ALA A O 1
ATOM 831 N N . PRO A 1 111 ? 16.159 -0.050 8.730 1.00 56.78 111 PRO A N 1
ATOM 832 C CA . PRO A 1 111 ? 17.314 0.151 9.618 1.00 56.78 111 PRO A CA 1
ATOM 833 C C . PRO A 1 111 ? 18.081 1.451 9.354 1.00 56.78 111 PRO A C 1
ATOM 835 O O . PRO A 1 111 ? 18.842 1.914 10.200 1.00 56.78 111 PRO A O 1
ATOM 838 N N . ASP A 1 112 ? 17.881 2.048 8.185 1.00 57.03 112 ASP A N 1
ATOM 839 C CA . ASP A 1 112 ? 18.432 3.334 7.773 1.00 57.03 112 ASP A CA 1
ATOM 840 C C . ASP A 1 112 ? 17.723 4.536 8.430 1.00 57.03 112 ASP A C 1
ATOM 842 O O . ASP A 1 112 ? 18.184 5.672 8.290 1.00 57.03 112 ASP A O 1
ATOM 846 N N . LYS A 1 113 ? 16.634 4.321 9.189 1.00 59.97 113 LYS A N 1
ATOM 847 C CA . LYS A 1 113 ? 15.852 5.404 9.805 1.00 59.97 113 LYS A CA 1
ATOM 848 C C . LYS A 1 113 ? 16.338 5.751 11.229 1.00 59.97 113 LYS A C 1
ATOM 850 O O . LYS A 1 113 ? 16.335 4.900 12.120 1.00 59.97 113 LYS A O 1
ATOM 855 N N . PRO A 1 114 ? 16.685 7.026 11.511 1.00 53.12 114 PRO A N 1
ATOM 856 C CA . PRO A 1 114 ? 17.378 7.459 12.734 1.00 53.12 114 PRO A CA 1
ATOM 857 C C . PRO A 1 114 ? 16.606 7.272 14.049 1.00 53.12 114 PRO A C 1
ATOM 859 O O . PRO A 1 114 ? 17.214 7.350 15.115 1.00 53.12 114 PRO A O 1
ATOM 862 N N . VAL A 1 115 ? 15.295 7.020 14.000 1.00 55.44 115 VAL A N 1
ATOM 863 C CA . VAL A 1 115 ? 14.437 6.888 15.192 1.00 55.44 115 VAL A CA 1
ATOM 864 C C . VAL A 1 115 ? 14.553 5.493 15.838 1.00 55.44 115 VAL A C 1
ATOM 866 O O . VAL A 1 115 ? 14.175 5.314 16.991 1.00 55.44 115 VAL A O 1
ATOM 869 N N . ILE A 1 116 ? 15.133 4.503 15.144 1.00 57.75 116 ILE A N 1
ATOM 870 C CA . ILE A 1 116 ? 14.986 3.072 15.488 1.00 57.75 116 ILE A CA 1
ATOM 871 C C . ILE A 1 116 ? 16.366 2.423 15.635 1.00 57.75 116 ILE A C 1
ATOM 873 O O . ILE A 1 116 ? 16.689 1.383 15.078 1.00 57.75 116 ILE A O 1
ATOM 877 N N . ARG A 1 117 ? 17.242 3.068 16.410 1.00 52.03 117 ARG A N 1
ATOM 878 C CA . ARG A 1 117 ? 18.652 2.654 16.557 1.00 52.03 117 ARG A CA 1
ATOM 879 C C . ARG A 1 117 ? 18.871 1.454 17.490 1.00 52.03 117 ARG A C 1
ATOM 881 O O . ARG A 1 117 ? 20.004 1.243 17.914 1.00 52.03 117 ARG A O 1
ATOM 888 N N . ARG A 1 118 ? 17.830 0.706 17.880 1.00 53.50 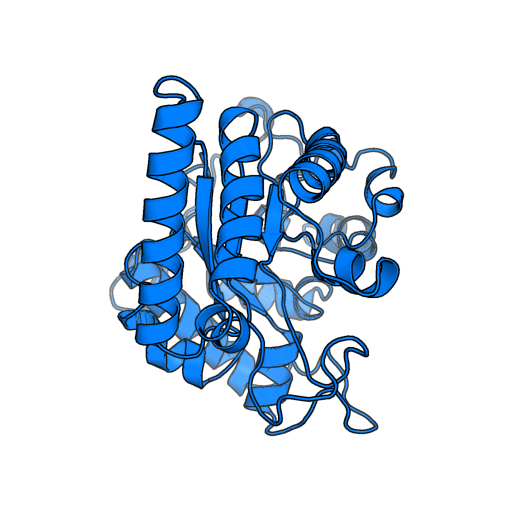118 ARG A N 1
ATOM 889 C CA . ARG A 1 118 ? 17.944 -0.297 18.960 1.00 53.50 118 ARG A CA 1
ATOM 890 C C . ARG A 1 118 ? 17.489 -1.715 18.637 1.00 53.50 118 ARG A C 1
ATOM 892 O O . ARG A 1 118 ? 17.918 -2.612 19.352 1.00 53.50 118 ARG A O 1
ATOM 899 N N . GLU A 1 119 ? 16.720 -1.948 17.579 1.00 55.44 119 GLU A N 1
ATOM 900 C CA . GLU A 1 119 ? 16.271 -3.303 17.245 1.00 55.44 119 GLU A CA 1
ATOM 901 C C . GLU A 1 119 ? 16.961 -3.805 15.984 1.00 55.44 119 GLU A C 1
ATOM 903 O O . GLU A 1 119 ? 16.685 -3.365 14.869 1.00 55.44 119 GLU A O 1
ATOM 908 N N . THR A 1 120 ? 17.917 -4.714 16.162 1.00 55.72 120 THR A N 1
ATOM 909 C CA . THR A 1 120 ? 18.616 -5.326 15.036 1.00 55.72 120 THR A CA 1
ATOM 910 C C . THR A 1 120 ? 17.718 -6.403 14.428 1.00 55.72 120 THR A C 1
ATOM 912 O O . THR A 1 120 ? 17.490 -7.433 15.060 1.00 55.72 120 THR A O 1
ATOM 915 N N . ASN A 1 121 ? 17.265 -6.171 13.189 1.00 63.22 121 ASN A N 1
ATOM 916 C CA . ASN A 1 121 ? 16.607 -7.122 12.270 1.00 63.22 121 ASN A CA 1
ATOM 917 C C . ASN A 1 121 ? 15.065 -7.199 12.273 1.00 63.22 121 ASN A C 1
ATOM 919 O O . ASN A 1 121 ? 14.519 -8.177 11.763 1.00 63.22 121 ASN A O 1
ATOM 923 N N . VAL A 1 122 ? 14.348 -6.195 12.790 1.00 71.19 122 VAL A N 1
ATOM 924 C CA . VAL A 1 122 ? 12.874 -6.150 12.735 1.00 71.19 122 VAL A CA 1
ATOM 925 C C . VAL A 1 122 ? 12.406 -4.916 11.955 1.00 71.19 122 VAL A C 1
ATOM 927 O O . VAL A 1 122 ? 12.616 -3.788 12.394 1.00 71.19 122 VAL A O 1
ATOM 930 N N . PHE A 1 123 ? 11.772 -5.131 10.796 1.00 80.00 123 PHE A N 1
ATOM 931 C CA . PHE A 1 123 ? 11.428 -4.077 9.829 1.00 80.00 123 PHE A CA 1
ATOM 932 C C . PHE A 1 123 ? 9.981 -4.180 9.325 1.00 80.00 123 PHE A C 1
ATOM 934 O O . PHE A 1 123 ? 9.354 -5.238 9.427 1.00 80.00 123 PHE A O 1
ATOM 941 N N . GLY A 1 124 ? 9.456 -3.064 8.808 1.00 85.31 124 GLY A N 1
ATOM 942 C CA . GLY A 1 124 ? 8.111 -2.910 8.239 1.00 85.31 124 GLY A CA 1
ATOM 943 C C . GLY A 1 124 ? 6.999 -3.599 9.039 1.00 85.31 124 GLY A C 1
ATOM 944 O O . GLY A 1 124 ? 6.874 -3.349 10.239 1.00 85.31 124 GLY A O 1
ATOM 945 N N . ALA A 1 125 ? 6.195 -4.470 8.412 1.00 91.31 125 ALA A N 1
ATOM 946 C CA . ALA A 1 125 ? 5.092 -5.173 9.082 1.00 91.31 125 ALA A CA 1
ATOM 947 C C . ALA A 1 125 ? 5.521 -5.889 10.368 1.00 91.31 125 ALA A C 1
ATOM 949 O O . ALA A 1 125 ? 4.819 -5.807 11.375 1.00 91.31 125 ALA A O 1
ATOM 950 N N . ARG A 1 126 ? 6.686 -6.551 10.373 1.00 92.12 126 ARG A N 1
ATOM 951 C CA . ARG A 1 126 ? 7.169 -7.256 11.567 1.00 92.12 126 ARG A CA 1
ATOM 952 C C . ARG A 1 126 ? 7.396 -6.278 12.720 1.00 92.12 126 ARG A C 1
ATOM 954 O O . ARG A 1 126 ? 7.011 -6.580 13.842 1.00 92.12 126 ARG A O 1
ATOM 961 N N . TYR A 1 127 ? 7.940 -5.090 12.459 1.00 91.25 127 TYR A N 1
ATOM 962 C CA . TYR A 1 127 ? 8.099 -4.066 13.499 1.00 91.25 127 TYR A CA 1
ATOM 963 C C . TYR A 1 127 ? 6.769 -3.686 14.146 1.00 91.25 127 TYR A C 1
ATOM 965 O O . TYR A 1 127 ? 6.674 -3.645 15.373 1.00 91.25 127 TYR A O 1
ATOM 973 N N . LEU A 1 128 ? 5.733 -3.495 13.332 1.00 93.25 128 LEU A N 1
ATOM 974 C CA . LEU A 1 128 ? 4.387 -3.172 13.802 1.00 93.25 128 LEU A CA 1
ATOM 975 C C . LEU A 1 128 ? 3.760 -4.309 14.622 1.00 93.25 128 LEU A C 1
ATOM 977 O O . LEU A 1 128 ? 3.095 -4.040 15.617 1.00 93.25 128 LEU A O 1
ATOM 981 N N . VAL A 1 129 ? 4.027 -5.570 14.268 1.00 94.69 129 VAL A N 1
ATOM 982 C CA . VAL A 1 129 ? 3.599 -6.744 15.054 1.00 94.69 129 VAL A CA 1
ATOM 983 C C . VAL A 1 129 ? 4.259 -6.766 16.438 1.00 94.69 129 VAL A C 1
ATOM 985 O O . VAL A 1 129 ? 3.610 -7.096 17.428 1.00 94.69 129 VAL A O 1
ATOM 988 N N . HIS A 1 130 ? 5.535 -6.384 16.533 1.00 92.56 130 HIS A N 1
ATOM 989 C CA . HIS A 1 130 ? 6.246 -6.286 17.814 1.00 92.56 130 HIS A CA 1
ATOM 990 C C . HIS A 1 130 ? 5.862 -5.039 18.633 1.00 92.56 130 HIS A C 1
ATOM 992 O O . HIS A 1 130 ? 6.071 -5.020 19.846 1.00 92.56 130 HIS A O 1
ATOM 998 N N . HIS A 1 131 ? 5.267 -4.026 17.995 1.00 92.31 131 HIS A N 1
ATOM 999 C CA . HIS A 1 131 ? 4.861 -2.758 18.608 1.00 92.31 131 HIS A CA 1
ATOM 1000 C C . HIS A 1 131 ? 3.370 -2.476 18.372 1.00 92.31 131 HIS A C 1
ATOM 1002 O O . HIS A 1 131 ? 3.025 -1.487 17.716 1.00 92.31 131 HIS A O 1
ATOM 1008 N N . PRO A 1 132 ? 2.462 -3.303 18.922 1.00 95.44 132 PRO A N 1
ATOM 1009 C CA . PRO A 1 132 ? 1.035 -3.206 18.629 1.00 95.44 132 PRO A CA 1
ATOM 1010 C C . PRO A 1 132 ? 0.420 -1.858 19.013 1.00 95.44 132 PRO A C 1
ATOM 1012 O O . PRO A 1 132 ? -0.529 -1.440 18.371 1.00 95.44 132 PRO A O 1
ATOM 1015 N N . SER A 1 133 ? 0.968 -1.127 19.991 1.00 95.06 133 SER A N 1
ATOM 1016 C CA . SER A 1 133 ? 0.488 0.228 20.304 1.00 95.06 133 SER A CA 1
ATOM 1017 C C . SER A 1 133 ? 0.720 1.217 19.157 1.00 95.06 133 SER A C 1
ATOM 1019 O O . SER A 1 133 ? -0.157 2.013 18.848 1.00 95.06 133 SER A O 1
ATOM 1021 N N . VAL A 1 134 ? 1.875 1.141 18.484 1.00 93.69 134 VAL A N 1
ATOM 1022 C CA . VAL A 1 134 ? 2.189 1.982 17.316 1.00 93.69 134 VAL A CA 1
ATOM 1023 C C . VAL A 1 134 ? 1.271 1.631 16.146 1.00 93.69 134 VAL A C 1
ATOM 1025 O O . VAL A 1 134 ? 0.779 2.521 15.451 1.00 93.69 134 VAL A O 1
ATOM 1028 N N . LEU A 1 135 ? 1.034 0.333 15.941 1.00 97.00 135 LEU A N 1
ATOM 1029 C CA . LEU A 1 135 ? 0.111 -0.167 14.929 1.00 97.00 135 LEU A CA 1
ATOM 1030 C C . LEU A 1 135 ? -1.327 0.304 15.197 1.00 97.00 135 LEU A C 1
ATOM 1032 O O . LEU A 1 135 ? -1.959 0.862 14.303 1.00 97.00 135 LEU A O 1
ATOM 1036 N N . ASP A 1 136 ? -1.823 0.107 16.418 1.00 98.25 136 ASP A N 1
ATOM 1037 C CA . ASP A 1 136 ? -3.193 0.431 16.817 1.00 98.25 136 ASP A CA 1
ATOM 1038 C C . ASP A 1 136 ? -3.473 1.929 16.724 1.00 98.25 136 ASP A C 1
ATOM 1040 O O . ASP A 1 136 ? -4.536 2.312 16.232 1.00 98.25 136 ASP A O 1
ATOM 1044 N N . ASP A 1 137 ? -2.529 2.781 17.132 1.00 97.38 137 ASP A N 1
ATOM 1045 C CA . ASP A 1 137 ? -2.672 4.233 17.009 1.00 97.38 137 ASP A CA 1
ATOM 1046 C C . ASP A 1 137 ? -2.817 4.645 15.537 1.00 97.38 137 ASP A C 1
ATOM 1048 O O . ASP A 1 137 ? -3.715 5.415 15.181 1.00 97.38 137 ASP A O 1
ATOM 1052 N N . GLN A 1 138 ? -1.976 4.086 14.657 1.00 97.94 138 GLN A N 1
ATOM 1053 C CA . GLN A 1 138 ? -2.030 4.389 13.228 1.00 97.94 138 GLN A CA 1
ATOM 1054 C C . GLN A 1 138 ? -3.308 3.864 12.566 1.00 97.94 138 GLN A C 1
ATOM 1056 O O . GLN A 1 138 ? -3.963 4.590 11.813 1.00 97.94 138 GLN A O 1
ATOM 1061 N N . LEU A 1 139 ? -3.697 2.621 12.858 1.00 98.56 139 LEU A N 1
ATOM 1062 C CA . LEU A 1 139 ? -4.936 2.035 12.351 1.00 98.56 139 LEU A CA 1
ATOM 1063 C C . LEU A 1 139 ? -6.150 2.835 12.820 1.00 98.56 139 LEU A C 1
ATOM 1065 O O . LEU A 1 139 ? -7.007 3.166 12.006 1.00 98.56 139 LEU A O 1
ATOM 1069 N N . THR A 1 140 ? -6.206 3.199 14.102 1.00 98.31 140 THR A N 1
ATOM 1070 C CA . THR A 1 140 ? -7.301 3.997 14.668 1.00 98.31 140 THR A CA 1
ATOM 1071 C C . THR A 1 140 ? -7.422 5.341 13.955 1.00 98.31 140 THR A C 1
ATOM 1073 O O . THR A 1 140 ? -8.520 5.707 13.538 1.00 98.31 140 THR A O 1
ATOM 1076 N N . ALA A 1 141 ? -6.309 6.043 13.723 1.00 97.94 141 ALA A N 1
ATOM 1077 C CA . ALA A 1 141 ? -6.320 7.314 13.003 1.00 97.94 141 ALA A CA 1
ATOM 1078 C C . ALA A 1 141 ? -6.834 7.178 11.556 1.00 97.94 141 ALA A C 1
ATOM 1080 O O . ALA A 1 141 ? -7.679 7.961 11.110 1.00 97.94 141 ALA A O 1
ATOM 1081 N N . LEU A 1 142 ? -6.369 6.159 10.827 1.00 98.25 142 LEU A N 1
ATOM 1082 C CA . LEU A 1 142 ? -6.821 5.873 9.460 1.00 98.25 142 LEU A CA 1
ATOM 1083 C C . LEU A 1 142 ? -8.300 5.469 9.413 1.00 98.25 142 LEU A C 1
ATOM 1085 O O . LEU A 1 142 ? -9.023 5.860 8.496 1.00 98.25 142 LEU A O 1
ATOM 1089 N N . LEU A 1 143 ? -8.771 4.720 10.409 1.00 98.12 143 LEU A N 1
ATOM 1090 C CA . LEU A 1 143 ? -10.157 4.270 10.502 1.00 98.12 143 LEU A CA 1
ATOM 1091 C C . LEU A 1 143 ? -11.110 5.406 10.883 1.00 98.12 143 LEU A C 1
ATOM 1093 O O . LEU A 1 143 ? -12.191 5.480 10.301 1.00 98.12 143 LEU A O 1
ATOM 1097 N N . ILE A 1 144 ? -10.702 6.333 11.755 1.00 97.25 144 ILE A N 1
ATOM 1098 C CA . ILE A 1 144 ? -11.440 7.583 12.006 1.00 97.25 144 ILE A CA 1
ATOM 1099 C C . ILE A 1 144 ? -11.600 8.360 10.695 1.00 97.25 144 ILE A C 1
ATOM 1101 O O . ILE A 1 144 ? -12.720 8.703 10.316 1.00 97.25 144 ILE A O 1
ATOM 1105 N N . LEU A 1 145 ? -10.508 8.556 9.945 1.00 96.44 145 LEU A N 1
ATOM 1106 C CA . LEU A 1 145 ? -10.571 9.208 8.634 1.00 96.44 145 LEU A CA 1
ATOM 1107 C C . LEU A 1 145 ? -11.483 8.447 7.655 1.00 96.44 145 LEU A C 1
ATOM 1109 O O . LEU A 1 145 ? -12.181 9.069 6.853 1.00 96.44 145 LEU A O 1
ATOM 1113 N N . SER A 1 146 ? -11.516 7.114 7.730 1.00 96.62 146 SER A N 1
ATOM 1114 C CA . SER A 1 146 ? -12.327 6.283 6.833 1.00 96.62 146 SER A CA 1
ATOM 1115 C C . SER A 1 146 ? -13.844 6.478 6.993 1.00 96.62 146 SER A C 1
ATOM 1117 O O . SER A 1 146 ? -14.612 6.173 6.075 1.00 96.62 146 SER A O 1
ATOM 1119 N N . ALA A 1 147 ? -14.298 7.011 8.133 1.00 94.94 147 ALA A N 1
ATOM 1120 C CA . ALA A 1 147 ? -15.687 7.437 8.302 1.00 94.94 147 ALA A CA 1
ATOM 1121 C C . ALA A 1 147 ? -16.002 8.654 7.407 1.00 94.94 147 ALA A C 1
ATOM 1123 O O . ALA A 1 147 ? -17.076 8.762 6.814 1.00 94.94 147 ALA A O 1
ATOM 1124 N N . GLU A 1 148 ? -15.028 9.545 7.223 1.00 93.25 148 GLU A N 1
ATOM 1125 C CA . GLU A 1 148 ? -15.173 10.795 6.473 1.00 93.25 148 GLU A CA 1
ATOM 1126 C C . GLU A 1 148 ? -14.893 10.630 4.978 1.00 93.25 148 GLU A C 1
ATOM 1128 O O . GLU A 1 148 ? -15.541 11.282 4.151 1.00 93.25 148 GLU A O 1
ATOM 1133 N N . ARG A 1 149 ? -13.946 9.759 4.605 1.00 93.12 149 ARG A N 1
ATOM 1134 C CA . ARG A 1 149 ? -13.446 9.609 3.225 1.00 93.12 149 ARG A CA 1
ATOM 1135 C C . ARG A 1 149 ? -13.044 8.163 2.909 1.00 93.12 149 ARG A C 1
ATOM 1137 O O . ARG A 1 149 ? -12.779 7.405 3.829 1.00 93.12 149 ARG A O 1
ATOM 1144 N N . PRO A 1 150 ? -12.976 7.752 1.630 1.00 95.00 150 PRO A N 1
ATOM 1145 C CA . PRO A 1 150 ? -12.437 6.442 1.275 1.00 95.00 150 PRO A CA 1
ATOM 1146 C C . PRO A 1 150 ? -10.936 6.356 1.595 1.00 95.00 150 PRO A C 1
ATOM 1148 O O . PRO A 1 150 ? -10.156 7.188 1.128 1.00 95.00 150 PRO A O 1
ATOM 1151 N N . VAL A 1 151 ? -10.534 5.342 2.360 1.00 97.62 151 VAL A N 1
ATOM 1152 C CA . VAL A 1 151 ? -9.143 5.128 2.789 1.00 97.62 151 VAL A CA 1
ATOM 1153 C C . VAL A 1 151 ? -8.680 3.740 2.371 1.00 97.62 151 VAL A C 1
ATOM 1155 O O . VAL A 1 151 ? -9.326 2.743 2.673 1.00 97.62 151 VAL A O 1
ATOM 1158 N N . ASP A 1 152 ? -7.529 3.657 1.720 1.00 98.56 152 ASP A N 1
ATOM 1159 C CA . ASP A 1 152 ? -6.852 2.380 1.523 1.00 98.56 152 ASP A CA 1
ATOM 1160 C C . ASP A 1 152 ? -5.683 2.291 2.513 1.00 98.56 152 ASP A C 1
ATOM 1162 O O . ASP A 1 152 ? -4.935 3.250 2.698 1.00 98.56 152 ASP A O 1
ATOM 1166 N N . ILE A 1 153 ? -5.538 1.151 3.180 1.00 98.69 153 ILE A N 1
ATOM 1167 C CA . ILE A 1 153 ? -4.459 0.876 4.130 1.00 98.69 153 ILE A CA 1
ATOM 1168 C C . ILE A 1 153 ? -3.537 -0.152 3.487 1.00 98.69 153 ILE A C 1
ATOM 1170 O O . ILE A 1 153 ? -3.972 -1.257 3.167 1.00 98.69 153 ILE A O 1
ATOM 1174 N N . LEU A 1 154 ? -2.268 0.198 3.293 1.00 98.56 154 LEU A N 1
ATOM 1175 C CA . LEU A 1 154 ? -1.283 -0.688 2.677 1.00 98.56 154 LEU A CA 1
ATOM 1176 C C . LEU A 1 154 ? -0.237 -1.132 3.695 1.00 98.56 154 LEU A C 1
ATOM 1178 O O . LEU A 1 154 ? 0.470 -0.306 4.270 1.00 98.56 154 LEU A O 1
ATOM 1182 N N . VAL A 1 155 ? -0.123 -2.442 3.892 1.00 98.12 155 VAL A N 1
ATOM 1183 C CA . VAL A 1 155 ? 0.845 -3.051 4.807 1.00 98.12 155 VAL A CA 1
ATOM 1184 C C . VAL A 1 155 ? 2.198 -3.223 4.094 1.00 98.12 155 VAL A C 1
ATOM 1186 O O . VAL A 1 155 ? 2.251 -3.992 3.131 1.00 98.12 155 VAL A O 1
ATOM 1189 N N . PRO A 1 156 ? 3.277 -2.534 4.523 1.00 95.38 156 PRO A N 1
ATOM 1190 C CA . PRO A 1 156 ? 4.615 -2.695 3.954 1.00 95.38 156 PRO A CA 1
ATOM 1191 C C . PRO A 1 156 ? 5.330 -3.931 4.511 1.00 95.38 156 PRO A C 1
ATOM 1193 O O . PRO A 1 156 ? 5.118 -4.323 5.656 1.00 95.38 156 PRO A O 1
ATOM 1196 N N . MET A 1 157 ? 6.250 -4.483 3.733 1.00 90.81 157 MET A N 1
ATOM 1197 C CA . MET A 1 157 ? 7.202 -5.549 4.052 1.00 90.81 157 MET A CA 1
ATOM 1198 C C . MET A 1 157 ? 6.539 -6.767 4.702 1.00 90.81 157 MET A C 1
ATOM 1200 O O . MET A 1 157 ? 7.040 -7.324 5.682 1.00 90.81 157 MET A O 1
ATOM 1204 N N . VAL A 1 158 ? 5.369 -7.169 4.202 1.00 94.38 158 VAL A N 1
ATOM 1205 C CA . VAL A 1 158 ? 4.660 -8.339 4.723 1.00 94.38 158 VAL A CA 1
ATOM 1206 C C . VAL A 1 158 ? 5.241 -9.620 4.129 1.00 94.38 158 VAL A C 1
ATOM 1208 O O . VAL A 1 158 ? 5.055 -9.932 2.960 1.00 94.38 158 VAL A O 1
ATOM 1211 N N . GLU A 1 159 ? 5.946 -10.390 4.956 1.00 93.38 159 GLU A N 1
ATOM 1212 C CA . GLU A 1 159 ? 6.656 -11.601 4.513 1.00 93.38 159 GLU A CA 1
ATOM 1213 C C . GLU A 1 159 ? 6.028 -12.914 4.995 1.00 93.38 159 GLU A C 1
ATOM 1215 O O . GLU A 1 159 ? 6.527 -13.997 4.680 1.00 93.38 159 GLU A O 1
ATOM 1220 N N . SER A 1 160 ? 4.981 -12.850 5.821 1.00 95.56 160 SER A N 1
ATOM 1221 C CA . SER A 1 160 ? 4.374 -14.039 6.416 1.00 95.56 160 SER A CA 1
ATOM 1222 C C . SER A 1 160 ? 2.869 -13.898 6.610 1.00 95.56 160 SER A C 1
ATOM 1224 O O . SER A 1 160 ? 2.355 -12.820 6.912 1.00 95.56 160 SER A O 1
ATOM 1226 N N . ALA A 1 161 ? 2.160 -15.021 6.483 1.00 96.19 161 ALA A N 1
ATOM 1227 C CA . ALA A 1 161 ? 0.725 -15.091 6.741 1.00 96.19 161 ALA A CA 1
ATOM 1228 C C . ALA A 1 161 ? 0.378 -14.713 8.191 1.00 96.19 161 ALA A C 1
ATOM 1230 O O . ALA A 1 161 ? -0.653 -14.095 8.428 1.00 96.19 161 ALA A O 1
ATOM 1231 N N . SER A 1 162 ? 1.249 -15.039 9.154 1.00 97.06 162 SER A N 1
ATOM 1232 C CA . SER A 1 162 ? 1.042 -14.692 10.563 1.00 97.06 162 SER A CA 1
ATOM 1233 C C . SER A 1 162 ? 1.089 -13.185 10.804 1.00 97.06 162 SER A C 1
ATOM 1235 O O . SER A 1 162 ? 0.234 -12.667 11.517 1.00 97.06 162 SER A O 1
ATOM 1237 N N . ASP A 1 163 ? 2.043 -12.473 10.190 1.00 96.75 163 ASP A N 1
ATOM 1238 C CA . ASP A 1 163 ? 2.133 -11.013 10.340 1.00 96.75 163 ASP A CA 1
ATOM 1239 C C . ASP A 1 163 ? 0.931 -10.332 9.675 1.00 96.75 163 ASP A C 1
ATOM 1241 O O . ASP A 1 163 ? 0.329 -9.427 10.250 1.00 96.75 163 ASP A O 1
ATOM 1245 N N . TRP A 1 164 ? 0.526 -10.821 8.496 1.00 98.00 164 TRP A N 1
ATOM 1246 C CA . TRP A 1 164 ? -0.685 -10.357 7.820 1.00 98.00 164 TRP A CA 1
ATOM 1247 C C . TRP A 1 164 ? -1.937 -10.526 8.691 1.00 98.00 164 TRP A C 1
ATOM 1249 O O . TRP A 1 164 ? -2.673 -9.567 8.921 1.00 98.00 164 TRP A O 1
ATOM 1259 N N . GLN A 1 165 ? -2.172 -11.739 9.201 1.00 98.06 165 GLN A N 1
ATOM 1260 C CA . GLN A 1 165 ? -3.345 -12.059 10.018 1.00 98.06 165 GLN A CA 1
ATOM 1261 C C . GLN A 1 165 ? -3.388 -11.234 11.304 1.00 98.06 165 GLN A C 1
ATOM 1263 O O . GLN A 1 165 ? -4.459 -10.764 11.686 1.00 98.06 165 GLN A O 1
ATOM 1268 N N . PHE A 1 166 ? -2.234 -11.014 11.939 1.00 98.19 166 PHE A N 1
ATOM 1269 C CA . PHE A 1 166 ? -2.124 -10.148 13.107 1.00 98.19 166 PHE A CA 1
ATOM 1270 C C . PHE A 1 166 ? -2.585 -8.721 12.786 1.00 98.19 166 PHE A C 1
ATOM 1272 O O . PHE A 1 166 ? -3.454 -8.180 13.467 1.00 98.19 166 PHE A O 1
ATOM 1279 N N . ILE A 1 167 ? -2.065 -8.130 11.707 1.00 98.38 167 ILE A N 1
ATOM 1280 C CA . ILE A 1 167 ? -2.401 -6.756 11.318 1.00 98.38 167 ILE A CA 1
ATOM 1281 C C . ILE A 1 167 ? -3.884 -6.626 10.939 1.00 98.38 167 ILE A C 1
ATOM 1283 O O . ILE A 1 167 ? -4.539 -5.675 11.362 1.00 98.38 167 ILE A O 1
ATOM 1287 N N . VAL A 1 168 ? -4.448 -7.587 10.200 1.00 98.38 168 VAL A N 1
ATOM 1288 C CA . VAL A 1 168 ? -5.881 -7.588 9.844 1.00 98.38 168 VAL A CA 1
ATOM 1289 C C . VAL A 1 168 ? -6.776 -7.728 11.080 1.00 98.38 168 VAL A C 1
ATOM 1291 O O . VAL A 1 168 ? -7.812 -7.061 11.170 1.00 98.38 168 VAL A O 1
ATOM 1294 N N . ALA A 1 169 ? -6.384 -8.558 12.050 1.00 98.38 169 ALA A N 1
ATOM 1295 C CA . ALA A 1 169 ? -7.112 -8.697 13.308 1.00 98.38 169 ALA A CA 1
ATOM 1296 C C . ALA A 1 169 ? -7.109 -7.380 14.100 1.00 98.38 169 ALA A C 1
ATOM 1298 O O . ALA A 1 169 ? -8.166 -6.921 14.528 1.00 98.38 169 ALA A O 1
ATOM 1299 N N . HIS A 1 170 ? -5.952 -6.725 14.215 1.00 98.50 170 HIS A N 1
ATOM 1300 C CA . HIS A 1 170 ? -5.832 -5.417 14.860 1.00 98.50 170 HIS A CA 1
ATOM 1301 C C . HIS A 1 170 ? -6.639 -4.330 14.135 1.00 98.50 170 HIS A C 1
ATOM 1303 O O . HIS A 1 170 ? -7.365 -3.573 14.776 1.00 98.50 170 HIS A O 1
ATOM 1309 N N . ALA A 1 171 ? -6.624 -4.307 12.798 1.00 98.25 171 ALA A N 1
ATOM 1310 C CA . ALA A 1 171 ? -7.457 -3.391 12.016 1.00 98.25 171 ALA A CA 1
ATOM 1311 C C . ALA A 1 171 ? -8.952 -3.596 12.295 1.00 98.25 171 ALA A C 1
ATOM 1313 O O . ALA A 1 171 ? -9.695 -2.623 12.409 1.00 98.25 171 ALA A O 1
ATOM 1314 N N . SER A 1 172 ? -9.388 -4.847 12.456 1.00 97.56 172 SER A N 1
ATOM 1315 C CA . SER A 1 172 ? -10.776 -5.176 12.797 1.00 97.56 172 SER A CA 1
ATOM 1316 C C . SER A 1 172 ? -11.137 -4.711 14.213 1.00 97.56 172 SER A C 1
ATOM 1318 O O . SER A 1 172 ? -12.153 -4.044 14.392 1.00 97.56 172 SER A O 1
ATOM 1320 N N . LEU A 1 173 ? -10.268 -4.960 15.200 1.00 97.81 173 LEU A N 1
ATOM 1321 C CA . LEU A 1 173 ? -10.460 -4.503 16.584 1.00 97.81 173 LEU A CA 1
ATOM 1322 C C . LEU A 1 173 ? -10.536 -2.973 16.685 1.00 97.81 173 LEU A C 1
ATOM 1324 O O . LEU A 1 173 ? -11.414 -2.433 17.358 1.00 97.81 173 LEU A O 1
ATOM 1328 N N . CYS A 1 174 ? -9.638 -2.259 16.004 1.00 97.81 174 CYS A N 1
ATOM 1329 C CA . CYS A 1 174 ? -9.680 -0.801 15.936 1.00 97.81 174 CYS A CA 1
ATOM 1330 C C . CYS A 1 174 ? -10.951 -0.309 15.234 1.00 97.81 174 CYS A C 1
ATOM 1332 O O . CYS A 1 174 ? -11.551 0.667 15.681 1.00 97.81 174 CYS A O 1
ATOM 1334 N N . ALA A 1 175 ? -11.394 -0.983 14.168 1.00 96.88 175 ALA A N 1
ATOM 1335 C CA . ALA A 1 175 ? -12.605 -0.607 13.444 1.00 96.88 175 ALA A CA 1
ATOM 1336 C C . ALA A 1 175 ? -13.847 -0.712 14.337 1.00 96.88 175 ALA A C 1
ATOM 1338 O O . ALA A 1 175 ? -14.684 0.190 14.321 1.00 96.88 175 ALA A O 1
ATOM 1339 N N . ASP A 1 176 ? -13.943 -1.762 15.151 1.00 95.94 176 ASP A N 1
ATOM 1340 C CA . ASP A 1 176 ? -15.046 -1.940 16.097 1.00 95.94 176 ASP A CA 1
ATOM 1341 C C . ASP A 1 176 ? -15.044 -0.852 17.177 1.00 95.94 176 ASP A C 1
ATOM 1343 O O . ASP A 1 176 ? -16.065 -0.194 17.378 1.00 95.94 176 ASP A O 1
ATOM 1347 N N . ARG A 1 177 ? -13.879 -0.544 17.765 1.00 94.69 177 ARG A N 1
ATOM 1348 C CA . ARG A 1 177 ? -13.736 0.572 18.723 1.00 94.69 177 ARG A CA 1
ATOM 1349 C C . ARG A 1 177 ? -14.149 1.915 18.119 1.00 94.69 177 ARG A C 1
ATOM 1351 O O . ARG A 1 177 ? -14.854 2.6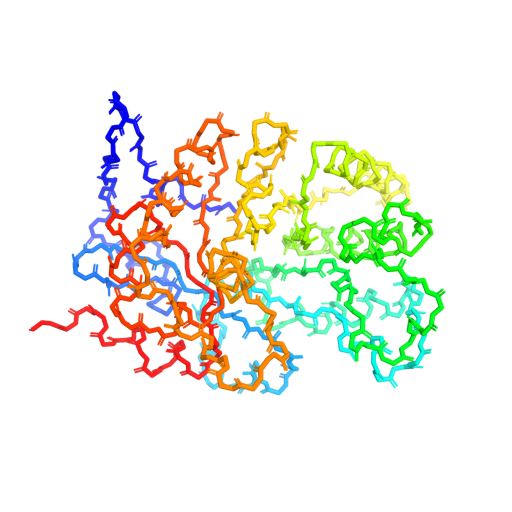96 18.754 1.00 94.69 177 ARG A O 1
ATOM 1358 N N . VAL A 1 178 ? -13.733 2.198 16.883 1.00 95.38 178 VAL A N 1
ATOM 1359 C CA . VAL A 1 178 ? -14.111 3.441 16.191 1.00 95.38 178 VAL A CA 1
ATOM 1360 C C . VAL A 1 178 ? -15.620 3.486 15.938 1.00 95.38 178 VAL A C 1
ATOM 1362 O O . VAL A 1 178 ? -16.230 4.535 16.135 1.00 95.38 178 VAL A O 1
ATOM 1365 N N . ARG A 1 179 ? -16.254 2.369 15.554 1.00 94.31 179 ARG A N 1
ATOM 1366 C CA . ARG A 1 179 ? -17.716 2.299 15.369 1.00 94.31 179 ARG A CA 1
ATOM 1367 C C . ARG A 1 179 ? -18.477 2.534 16.670 1.00 94.31 179 ARG A C 1
ATOM 1369 O O . ARG A 1 179 ? -19.492 3.227 16.637 1.00 94.31 179 ARG A O 1
ATOM 1376 N N . GLU A 1 180 ? -18.001 1.988 17.785 1.00 91.12 180 GLU A N 1
ATOM 1377 C CA . GLU A 1 180 ? -18.595 2.206 19.109 1.00 91.12 180 GLU A CA 1
ATOM 1378 C C . GLU A 1 180 ? -18.557 3.688 19.501 1.00 91.12 180 GLU A C 1
ATOM 1380 O O . GLU A 1 180 ? -19.574 4.245 19.914 1.00 91.12 180 GLU A O 1
ATOM 1385 N N . LEU A 1 181 ? -17.416 4.354 19.295 1.00 86.88 181 LEU A N 1
ATOM 1386 C CA . LEU A 1 181 ? -17.242 5.774 19.616 1.00 86.88 181 LEU A CA 1
ATOM 1387 C C . LEU A 1 181 ? -18.012 6.705 18.666 1.00 86.88 181 LEU A C 1
ATOM 1389 O O . LEU A 1 181 ? -18.541 7.727 19.097 1.00 86.88 181 LEU A O 1
ATOM 1393 N N . ALA A 1 182 ? -18.082 6.360 17.379 1.00 82.00 182 ALA A N 1
ATOM 1394 C CA . ALA A 1 182 ? -18.687 7.188 16.336 1.00 82.00 182 ALA A CA 1
ATOM 1395 C C . ALA A 1 182 ? -20.172 6.876 16.064 1.00 82.00 182 ALA A C 1
ATOM 1397 O O . ALA A 1 182 ? -20.733 7.379 15.091 1.00 82.00 182 ALA A O 1
ATOM 1398 N N . GLY A 1 183 ? -20.821 6.038 16.881 1.00 79.94 183 GLY A N 1
ATOM 1399 C CA . GLY A 1 183 ? -22.254 5.751 16.762 1.00 79.94 183 GLY A CA 1
ATOM 1400 C C . GLY A 1 183 ? -22.638 4.921 15.531 1.00 79.94 183 GLY A C 1
ATOM 1401 O O . GLY A 1 183 ? -23.615 5.234 14.858 1.00 79.94 183 GLY A O 1
ATOM 1402 N N . SER A 1 184 ? -21.898 3.845 15.241 1.00 74.75 184 SER A N 1
ATOM 1403 C CA . SER A 1 184 ? -22.105 2.944 14.086 1.00 74.75 184 SER A CA 1
ATOM 1404 C C . SER A 1 184 ? -21.846 3.574 12.708 1.00 74.75 184 SER A C 1
ATOM 1406 O O . SER A 1 184 ? -22.459 3.183 11.713 1.00 74.75 184 SER A O 1
ATOM 1408 N N . ALA A 1 185 ? -20.920 4.533 12.623 1.00 81.56 185 ALA A N 1
ATOM 1409 C CA . ALA A 1 185 ? -20.499 5.111 11.348 1.00 81.56 185 ALA A CA 1
ATOM 1410 C C . ALA A 1 185 ? -20.008 4.039 10.352 1.00 81.56 185 ALA A C 1
ATOM 1412 O O . ALA A 1 185 ? -19.290 3.098 10.708 1.00 81.56 185 ALA A O 1
ATOM 1413 N N . VAL A 1 186 ? -20.365 4.205 9.075 1.00 89.75 186 VAL A N 1
ATOM 1414 C CA . VAL A 1 186 ? -19.867 3.341 7.997 1.00 89.75 186 VAL A CA 1
ATOM 1415 C C . VAL A 1 186 ? -18.412 3.697 7.713 1.00 89.75 186 VAL A C 1
ATOM 1417 O O . VAL A 1 186 ? -18.114 4.748 7.147 1.00 89.75 186 VAL A O 1
ATOM 1420 N N . LEU A 1 187 ? -17.507 2.794 8.080 1.00 95.12 187 LEU A N 1
ATOM 1421 C CA . LEU A 1 187 ? -16.082 2.920 7.790 1.00 95.12 187 LEU A CA 1
ATOM 1422 C C . LEU A 1 187 ? -15.806 2.478 6.350 1.00 95.12 187 LEU A C 1
ATOM 1424 O O . LEU A 1 187 ? -16.050 1.325 5.992 1.00 95.12 187 LEU A O 1
ATOM 1428 N N . ARG A 1 188 ? -15.304 3.389 5.512 1.00 95.06 188 ARG A N 1
ATOM 1429 C CA . ARG A 1 188 ? -15.011 3.140 4.092 1.00 95.06 188 ARG A CA 1
ATOM 1430 C C . ARG A 1 188 ? -13.526 2.879 3.892 1.00 95.06 188 ARG A C 1
ATOM 1432 O O . ARG A 1 188 ? -12.834 3.688 3.271 1.00 95.06 188 ARG A O 1
ATOM 1439 N N . TYR A 1 189 ? -13.047 1.755 4.417 1.00 97.12 189 TYR A N 1
ATOM 1440 C CA . TYR A 1 189 ? -11.654 1.353 4.262 1.00 97.12 189 TYR A CA 1
ATOM 1441 C C . TYR A 1 189 ? -11.485 0.053 3.481 1.00 97.12 189 TYR A C 1
ATOM 1443 O O . TYR A 1 189 ? -12.360 -0.814 3.478 1.00 97.12 189 TYR A O 1
ATOM 1451 N N . ARG A 1 190 ? -10.327 -0.081 2.838 1.00 98.19 190 ARG A N 1
ATOM 1452 C CA . ARG A 1 190 ? -9.796 -1.352 2.336 1.00 98.19 190 ARG A CA 1
ATOM 1453 C C . ARG A 1 190 ? -8.422 -1.582 2.939 1.00 98.19 190 ARG A C 1
ATOM 1455 O O . ARG A 1 190 ? -7.717 -0.622 3.236 1.00 98.19 190 ARG A O 1
ATOM 1462 N N . ILE A 1 191 ? -8.021 -2.840 3.073 1.00 98.56 191 ILE A N 1
ATOM 1463 C CA . ILE A 1 191 ? -6.667 -3.202 3.495 1.00 98.56 191 ILE A CA 1
ATOM 1464 C C . ILE A 1 191 ? -6.005 -4.065 2.425 1.00 98.56 191 ILE A C 1
ATOM 1466 O O . ILE A 1 191 ? -6.642 -4.950 1.850 1.00 98.56 191 ILE A O 1
ATOM 1470 N N . GLY A 1 192 ? -4.742 -3.782 2.130 1.00 98.44 192 GLY A N 1
ATOM 1471 C CA . GLY A 1 192 ? -3.965 -4.468 1.109 1.00 98.44 192 GLY A CA 1
ATOM 1472 C C . GLY A 1 192 ? -2.529 -4.732 1.539 1.00 98.44 192 GLY A C 1
ATOM 1473 O O . GLY A 1 192 ? -2.039 -4.164 2.517 1.00 98.44 192 GLY A O 1
ATOM 1474 N N . ALA A 1 193 ? -1.859 -5.609 0.798 1.00 98.31 193 ALA A N 1
ATOM 1475 C CA . ALA A 1 193 ? -0.484 -6.032 1.054 1.00 98.31 193 ALA A CA 1
ATOM 1476 C C . ALA A 1 193 ? 0.473 -5.450 0.008 1.00 98.31 193 ALA A C 1
ATOM 1478 O O . ALA A 1 193 ? 0.208 -5.528 -1.194 1.00 98.31 193 ALA A O 1
ATOM 1479 N N . MET A 1 194 ? 1.597 -4.885 0.447 1.00 97.94 194 MET A N 1
ATOM 1480 C CA . MET A 1 194 ? 2.695 -4.568 -0.460 1.00 97.94 194 MET A CA 1
ATOM 1481 C C . MET A 1 194 ? 3.510 -5.843 -0.694 1.00 97.94 194 MET A C 1
ATOM 1483 O O . MET A 1 194 ? 3.964 -6.473 0.258 1.00 97.94 194 MET A O 1
ATOM 1487 N N . ILE A 1 195 ? 3.655 -6.249 -1.955 1.00 97.62 195 ILE A N 1
ATOM 1488 C CA . ILE A 1 195 ? 4.421 -7.436 -2.337 1.00 97.62 195 ILE A CA 1
ATOM 1489 C C . ILE A 1 195 ? 5.767 -6.977 -2.863 1.00 97.62 195 ILE A C 1
ATOM 1491 O O . ILE A 1 195 ? 5.862 -6.403 -3.949 1.00 97.62 195 ILE A O 1
ATOM 1495 N N . GLU A 1 196 ? 6.795 -7.187 -2.051 1.00 93.69 196 GLU A N 1
ATOM 1496 C CA . GLU A 1 196 ? 8.097 -6.570 -2.286 1.00 93.69 196 GLU A CA 1
ATOM 1497 C C . GLU A 1 196 ? 9.291 -7.482 -1.980 1.00 93.69 196 GLU A C 1
ATOM 1499 O O . GLU A 1 196 ? 10.433 -7.071 -2.119 1.00 93.69 196 GLU A O 1
ATOM 1504 N N . THR A 1 197 ? 9.039 -8.744 -1.619 1.00 93.38 197 THR A N 1
ATOM 1505 C CA . THR A 1 197 ? 10.074 -9.773 -1.444 1.00 93.38 197 THR A CA 1
ATOM 1506 C C . THR A 1 197 ? 9.590 -11.114 -1.990 1.00 93.38 197 THR A C 1
ATOM 1508 O O . THR A 1 197 ? 8.385 -11.373 -2.069 1.00 93.38 197 THR A O 1
ATOM 1511 N N . ARG A 1 198 ? 10.510 -12.028 -2.316 1.00 93.94 198 ARG A N 1
ATOM 1512 C CA . ARG A 1 198 ? 10.190 -13.423 -2.669 1.00 93.94 198 ARG A CA 1
ATOM 1513 C C . ARG A 1 198 ? 9.365 -14.106 -1.586 1.00 93.94 198 ARG A C 1
ATOM 1515 O O . ARG A 1 198 ? 8.465 -14.886 -1.888 1.00 93.94 198 ARG A O 1
ATOM 1522 N N . ARG A 1 199 ? 9.664 -13.819 -0.316 1.00 95.00 199 ARG A N 1
ATOM 1523 C CA . ARG A 1 199 ? 8.925 -14.380 0.822 1.00 95.00 199 ARG A CA 1
ATOM 1524 C C . ARG A 1 199 ? 7.470 -13.933 0.805 1.00 95.00 199 ARG A C 1
ATOM 1526 O O . ARG A 1 199 ? 6.597 -14.766 1.028 1.00 95.00 199 ARG A O 1
ATOM 1533 N N . ALA A 1 200 ? 7.216 -12.663 0.484 1.00 96.62 200 ALA A N 1
ATOM 1534 C CA . ALA A 1 200 ? 5.865 -12.145 0.325 1.00 96.62 200 ALA A CA 1
ATOM 1535 C C . ALA A 1 200 ? 5.098 -12.908 -0.766 1.00 96.62 200 ALA A C 1
ATOM 1537 O O . ALA A 1 200 ? 3.993 -13.365 -0.492 1.00 96.62 200 ALA A O 1
ATOM 1538 N N . ILE A 1 201 ? 5.706 -13.133 -1.944 1.00 97.00 201 ILE A N 1
ATOM 1539 C CA . ILE A 1 201 ? 5.100 -13.901 -3.054 1.00 97.00 201 ILE A CA 1
ATOM 1540 C C . ILE A 1 201 ? 4.685 -15.302 -2.585 1.00 97.00 201 ILE A C 1
ATOM 1542 O O . ILE A 1 201 ? 3.536 -15.709 -2.760 1.00 97.00 201 ILE A O 1
ATOM 1546 N N . LEU A 1 202 ? 5.593 -16.021 -1.918 1.00 96.62 202 LEU A N 1
ATOM 1547 C CA . LEU A 1 202 ? 5.330 -17.369 -1.401 1.00 96.62 202 LEU A CA 1
ATOM 1548 C C . LEU A 1 202 ? 4.252 -17.392 -0.304 1.00 96.62 202 LEU A C 1
ATOM 1550 O O . LEU A 1 202 ? 3.545 -18.388 -0.155 1.00 96.62 202 LEU A O 1
ATOM 1554 N N . ALA A 1 203 ? 4.120 -16.313 0.468 1.00 97.00 203 ALA A N 1
ATOM 1555 C CA . ALA A 1 203 ? 3.165 -16.203 1.566 1.00 97.00 203 ALA A CA 1
ATOM 1556 C C . ALA A 1 203 ? 1.762 -15.742 1.132 1.00 97.00 203 ALA A C 1
ATOM 1558 O O . ALA A 1 203 ? 0.836 -15.820 1.945 1.00 97.00 203 ALA A O 1
ATOM 1559 N N . MET A 1 204 ? 1.572 -15.301 -0.122 1.00 96.62 204 MET A N 1
ATOM 1560 C CA . MET A 1 204 ? 0.329 -14.660 -0.579 1.00 96.62 204 MET A CA 1
ATOM 1561 C C . MET A 1 204 ? -0.926 -15.507 -0.360 1.00 96.62 204 MET A C 1
ATOM 1563 O O . MET A 1 204 ? -1.977 -14.956 -0.052 1.00 96.62 204 MET A O 1
ATOM 1567 N N . SER A 1 205 ? -0.848 -16.839 -0.437 1.00 95.12 205 SER A N 1
ATOM 1568 C CA . SER A 1 205 ? -2.010 -17.702 -0.169 1.00 95.12 205 SER A CA 1
ATOM 1569 C C . SER A 1 205 ? -2.561 -17.559 1.256 1.00 95.12 205 SER A C 1
ATOM 1571 O O . SER A 1 205 ? -3.707 -17.918 1.512 1.00 95.12 205 SER A O 1
ATOM 1573 N N . GLY A 1 206 ? -1.757 -17.048 2.192 1.00 96.06 206 GLY A N 1
ATOM 1574 C CA . GLY A 1 206 ? -2.167 -16.735 3.557 1.00 96.06 206 GLY A CA 1
ATOM 1575 C C . GLY A 1 206 ? -2.732 -15.325 3.745 1.00 96.06 206 GLY A C 1
ATOM 1576 O O . GLY A 1 206 ? -3.180 -15.009 4.849 1.00 96.06 206 GLY A O 1
ATOM 1577 N N . PHE A 1 207 ? -2.748 -14.482 2.706 1.00 97.56 207 PHE A N 1
ATOM 1578 C CA . PHE A 1 207 ? -3.210 -13.090 2.775 1.00 97.56 207 PHE A CA 1
ATOM 1579 C C . PHE A 1 207 ? -4.727 -12.956 2.574 1.00 97.56 207 PHE A C 1
ATOM 1581 O O . PHE A 1 207 ? -5.216 -12.098 1.840 1.00 97.56 207 PHE A O 1
ATOM 1588 N N . SER A 1 208 ? -5.495 -13.825 3.234 1.00 94.75 208 SER A N 1
ATOM 1589 C CA . SER A 1 208 ? -6.960 -13.786 3.184 1.00 94.75 208 SER A CA 1
ATOM 1590 C C . SER A 1 208 ? -7.491 -12.430 3.663 1.00 94.75 208 SER A C 1
ATOM 1592 O O . SER A 1 208 ? -6.964 -11.845 4.613 1.00 94.75 208 SER A O 1
ATOM 1594 N N . GLY A 1 209 ? -8.524 -11.920 2.990 1.00 93.25 209 GLY A N 1
ATOM 1595 C CA . GLY A 1 209 ? -9.108 -10.604 3.261 1.00 93.25 209 GLY A CA 1
ATOM 1596 C C . GLY A 1 209 ? -8.343 -9.415 2.663 1.00 93.25 209 GLY A C 1
ATOM 1597 O O . GLY A 1 209 ? -8.808 -8.283 2.798 1.00 93.25 209 GLY A O 1
ATOM 1598 N N . ALA A 1 210 ? -7.214 -9.636 1.976 1.00 97.56 210 ALA A N 1
ATOM 1599 C CA . ALA A 1 210 ? -6.547 -8.582 1.213 1.00 97.56 210 ALA A CA 1
ATOM 1600 C C . ALA A 1 210 ? -7.462 -8.098 0.081 1.00 97.56 210 ALA A C 1
ATOM 1602 O O . ALA A 1 210 ? -7.783 -8.837 -0.844 1.00 97.56 210 ALA A O 1
ATOM 1603 N N . SER A 1 211 ? -7.877 -6.835 0.144 1.00 97.50 211 SER A N 1
ATOM 1604 C CA . SER A 1 211 ? -8.719 -6.214 -0.885 1.00 97.50 211 SER A CA 1
ATOM 1605 C C . SER A 1 211 ? -7.932 -5.863 -2.150 1.00 97.50 211 SER A C 1
ATOM 1607 O O . SER A 1 211 ? -8.498 -5.733 -3.234 1.00 97.50 211 SER A O 1
ATOM 1609 N N . PHE A 1 212 ? -6.627 -5.645 -2.004 1.00 98.12 212 PHE A N 1
ATOM 1610 C CA . PHE A 1 212 ? -5.710 -5.339 -3.090 1.00 98.12 212 PHE A CA 1
ATOM 1611 C C . PHE A 1 212 ? -4.280 -5.723 -2.702 1.00 98.12 212 PHE A C 1
ATOM 1613 O O . PHE A 1 212 ? -3.962 -5.881 -1.521 1.00 98.12 212 PHE A O 1
ATOM 1620 N N . VAL A 1 213 ? -3.412 -5.837 -3.700 1.00 98.00 213 VAL A N 1
ATOM 1621 C CA . VAL A 1 213 ? -1.969 -5.965 -3.524 1.00 98.00 213 VAL A CA 1
ATOM 1622 C C . VAL A 1 213 ? -1.253 -4.920 -4.368 1.00 98.00 213 VAL A C 1
ATOM 1624 O O . VAL A 1 213 ? -1.708 -4.576 -5.459 1.00 98.00 213 VAL A O 1
ATOM 1627 N N . SER A 1 214 ? -0.131 -4.411 -3.871 1.00 98.19 214 SER A N 1
ATOM 1628 C CA . SER A 1 214 ? 0.701 -3.456 -4.602 1.00 98.19 214 SER A CA 1
ATOM 1629 C C . SER A 1 214 ? 2.121 -3.982 -4.716 1.00 98.19 214 SER A C 1
ATOM 1631 O O . SER A 1 214 ? 2.774 -4.209 -3.703 1.00 98.19 214 SER A O 1
ATOM 1633 N N . VAL A 1 215 ? 2.618 -4.152 -5.935 1.00 97.56 215 VAL A N 1
ATOM 1634 C CA . VAL A 1 215 ? 3.997 -4.574 -6.189 1.00 97.56 215 VAL A CA 1
ATOM 1635 C C . VAL A 1 215 ? 4.939 -3.418 -5.871 1.00 97.56 215 VAL A C 1
ATOM 1637 O O . VAL A 1 215 ? 4.875 -2.376 -6.524 1.00 97.56 215 VAL A O 1
ATOM 1640 N N . GLY A 1 216 ? 5.803 -3.593 -4.871 1.00 95.12 216 GLY A N 1
ATOM 1641 C CA . GLY A 1 216 ? 6.878 -2.660 -4.535 1.00 95.12 216 GLY A CA 1
ATOM 1642 C C . GLY A 1 216 ? 8.119 -2.959 -5.367 1.00 95.12 216 GLY A C 1
ATOM 1643 O O . GLY A 1 216 ? 8.971 -3.732 -4.938 1.00 95.12 216 GLY A O 1
ATOM 1644 N N . SER A 1 217 ? 8.235 -2.372 -6.566 1.00 92.94 217 SER A N 1
ATOM 1645 C CA . SER A 1 217 ? 9.255 -2.801 -7.536 1.00 92.94 217 SER A CA 1
ATOM 1646 C C . SER A 1 217 ? 10.690 -2.640 -7.043 1.00 92.94 217 SER A C 1
ATOM 1648 O O . SER A 1 217 ? 11.553 -3.428 -7.407 1.00 92.94 217 SER A O 1
ATOM 1650 N N . ASN A 1 218 ? 10.956 -1.613 -6.234 1.00 89.25 218 ASN A N 1
ATOM 1651 C CA . ASN A 1 218 ? 12.312 -1.275 -5.807 1.00 89.25 218 ASN A CA 1
ATOM 1652 C C . ASN A 1 218 ? 12.880 -2.318 -4.850 1.00 89.25 218 ASN A C 1
ATOM 1654 O O . ASN A 1 218 ? 14.044 -2.681 -4.971 1.00 89.25 218 ASN A O 1
ATOM 1658 N N . ASP A 1 219 ? 12.085 -2.753 -3.882 1.00 88.88 219 ASP A N 1
ATOM 1659 C CA . ASP A 1 219 ? 12.501 -3.752 -2.906 1.00 88.88 219 ASP A CA 1
ATOM 1660 C C . ASP A 1 219 ? 12.420 -5.151 -3.535 1.00 88.88 219 ASP A C 1
ATOM 1662 O O . ASP A 1 219 ? 13.348 -5.940 -3.370 1.00 88.88 219 ASP A O 1
ATOM 1666 N N . LEU A 1 220 ? 11.425 -5.400 -4.401 1.00 91.75 220 LEU A N 1
ATOM 1667 C CA . LEU A 1 220 ? 11.314 -6.670 -5.120 1.00 91.75 220 LEU A CA 1
ATOM 1668 C C . LEU A 1 220 ? 12.495 -6.906 -6.062 1.00 91.75 220 LEU A C 1
ATOM 1670 O O . LEU A 1 220 ? 13.059 -7.995 -6.066 1.00 91.75 220 LEU A O 1
ATOM 1674 N N . ALA A 1 221 ? 12.899 -5.906 -6.848 1.00 88.44 221 ALA A N 1
ATOM 1675 C CA . ALA A 1 221 ? 14.052 -6.032 -7.738 1.00 88.44 221 ALA A CA 1
ATOM 1676 C C . ALA A 1 221 ? 15.357 -6.237 -6.951 1.00 88.44 221 ALA A C 1
ATOM 1678 O O . ALA A 1 221 ? 16.179 -7.065 -7.341 1.00 88.44 221 ALA A O 1
ATOM 1679 N N . ALA A 1 222 ? 15.529 -5.540 -5.822 1.00 85.75 222 ALA A N 1
ATOM 1680 C CA . ALA A 1 222 ? 16.681 -5.722 -4.940 1.00 85.75 222 ALA A CA 1
ATOM 1681 C C . ALA A 1 222 ? 16.731 -7.147 -4.364 1.00 85.75 222 ALA A C 1
ATOM 1683 O O . ALA A 1 222 ? 17.751 -7.829 -4.489 1.00 85.75 222 ALA A O 1
ATOM 1684 N N . ASP A 1 223 ? 15.612 -7.626 -3.814 1.00 88.69 223 ASP A N 1
ATOM 1685 C CA . ASP A 1 223 ? 15.492 -8.976 -3.268 1.00 88.69 223 ASP A CA 1
ATOM 1686 C C . ASP A 1 223 ? 15.743 -10.030 -4.355 1.00 88.69 223 ASP A C 1
ATOM 1688 O O . ASP A 1 223 ? 16.593 -10.906 -4.184 1.00 88.69 223 ASP A O 1
ATOM 1692 N N . LEU A 1 224 ? 15.106 -9.902 -5.526 1.00 88.00 224 LEU A N 1
ATOM 1693 C CA . LEU A 1 224 ? 15.322 -10.791 -6.673 1.00 88.00 224 LEU A CA 1
ATOM 1694 C C . LEU A 1 224 ? 16.783 -10.787 -7.155 1.00 88.00 224 LEU A C 1
ATOM 1696 O O . LEU A 1 224 ? 17.331 -11.844 -7.469 1.00 88.00 224 LEU A O 1
ATOM 1700 N N . GLY A 1 225 ? 17.444 -9.634 -7.151 1.00 83.56 225 GLY A N 1
ATOM 1701 C CA . GLY A 1 225 ? 18.860 -9.512 -7.490 1.00 83.56 225 GLY A CA 1
ATOM 1702 C C . GLY A 1 225 ? 19.817 -10.015 -6.404 1.00 83.56 225 GLY A C 1
ATOM 1703 O O . GLY A 1 225 ? 21.013 -10.123 -6.666 1.00 83.56 225 GLY A O 1
ATOM 1704 N N . GLY A 1 226 ? 19.324 -10.312 -5.195 1.00 81.88 226 GLY A N 1
ATOM 1705 C CA . GLY A 1 226 ? 20.159 -10.666 -4.045 1.00 81.88 226 GLY A CA 1
ATOM 1706 C C . GLY A 1 226 ? 21.038 -9.506 -3.571 1.00 81.88 226 GLY A C 1
ATOM 1707 O O . GLY A 1 226 ? 22.165 -9.736 -3.138 1.00 81.88 226 GLY A O 1
ATOM 1708 N N . ARG A 1 227 ? 20.545 -8.269 -3.700 1.00 76.25 227 ARG A N 1
ATOM 1709 C CA . ARG A 1 227 ? 21.268 -7.025 -3.400 1.00 76.25 227 ARG A CA 1
ATOM 1710 C C . ARG A 1 227 ? 20.543 -6.217 -2.335 1.00 76.25 227 ARG A C 1
ATOM 1712 O O . ARG A 1 227 ? 19.316 -6.212 -2.273 1.00 76.25 227 ARG A O 1
ATOM 1719 N N . LEU A 1 228 ? 21.288 -5.460 -1.537 1.00 74.50 228 LEU A N 1
ATOM 1720 C CA . LEU A 1 228 ? 20.721 -4.420 -0.683 1.00 74.50 228 LEU A CA 1
ATOM 1721 C C . LEU A 1 228 ? 20.570 -3.110 -1.458 1.00 74.50 228 LEU A C 1
ATOM 1723 O O . LEU A 1 228 ? 21.459 -2.698 -2.199 1.00 74.50 228 LEU A O 1
ATOM 1727 N N . ARG A 1 229 ? 19.484 -2.375 -1.200 1.00 70.69 229 ARG A N 1
ATOM 1728 C CA . ARG A 1 229 ? 19.264 -1.037 -1.784 1.00 70.69 229 ARG A CA 1
ATOM 1729 C C . ARG A 1 229 ? 20.321 -0.004 -1.389 1.00 70.69 229 ARG A C 1
ATOM 1731 O O . ARG A 1 229 ? 20.425 1.038 -2.027 1.00 70.69 229 ARG A O 1
ATOM 1738 N N . THR A 1 230 ? 21.060 -0.268 -0.316 1.00 71.75 230 THR A N 1
ATOM 1739 C CA . THR A 1 230 ? 22.151 0.573 0.187 1.00 71.75 230 THR A CA 1
ATOM 1740 C C . THR A 1 230 ? 23.501 0.241 -0.450 1.00 71.75 230 THR A C 1
ATOM 1742 O O . THR A 1 230 ? 24.476 0.948 -0.195 1.00 71.75 230 THR A O 1
ATOM 1745 N N . GLU A 1 231 ? 23.587 -0.811 -1.271 1.00 70.75 231 GLU A N 1
ATOM 1746 C CA . GLU A 1 231 ? 24.807 -1.127 -2.008 1.00 70.75 231 GLU A CA 1
ATOM 1747 C C . GLU A 1 231 ? 25.115 -0.050 -3.052 1.00 70.75 231 GLU A C 1
ATOM 1749 O O . GLU A 1 231 ? 24.245 0.432 -3.780 1.00 70.75 231 GLU A O 1
ATOM 1754 N N . SER A 1 232 ? 26.396 0.312 -3.147 1.00 69.31 232 SER A N 1
ATOM 1755 C CA . SER A 1 232 ? 26.879 1.234 -4.173 1.00 69.31 232 SER A CA 1
ATOM 1756 C C . SER A 1 232 ? 26.598 0.679 -5.571 1.00 69.31 232 SER A C 1
ATOM 1758 O O . SER A 1 232 ? 26.917 -0.474 -5.864 1.00 69.31 232 SER A O 1
ATOM 1760 N N . GLY A 1 233 ? 26.020 1.510 -6.442 1.00 64.44 233 GLY A N 1
ATOM 1761 C CA . GLY A 1 233 ? 25.683 1.129 -7.814 1.00 64.44 233 GLY A CA 1
ATOM 1762 C C . GLY A 1 233 ? 24.364 0.365 -7.968 1.00 64.44 233 GLY A C 1
ATOM 1763 O O . GLY A 1 233 ? 24.086 -0.100 -9.071 1.00 64.44 233 GLY A O 1
ATOM 1764 N N . TYR A 1 234 ? 23.546 0.241 -6.913 1.00 68.25 234 TYR A N 1
ATOM 1765 C CA . TYR A 1 234 ? 22.170 -0.236 -7.054 1.00 68.25 234 TYR A CA 1
ATOM 1766 C C . TYR A 1 234 ? 21.348 0.752 -7.895 1.00 68.25 234 TYR A C 1
ATOM 1768 O O . TYR A 1 234 ? 21.120 1.891 -7.481 1.00 68.25 234 TYR A O 1
ATOM 1776 N N . ASP A 1 235 ? 20.893 0.315 -9.070 1.00 69.12 235 ASP A N 1
ATOM 1777 C CA . ASP A 1 235 ? 19.907 1.053 -9.855 1.00 69.12 235 ASP A CA 1
ATOM 1778 C C . ASP A 1 235 ? 18.504 0.561 -9.450 1.00 69.12 235 ASP A C 1
ATOM 1780 O O . ASP A 1 235 ? 18.199 -0.621 -9.608 1.00 69.12 235 ASP A O 1
ATOM 1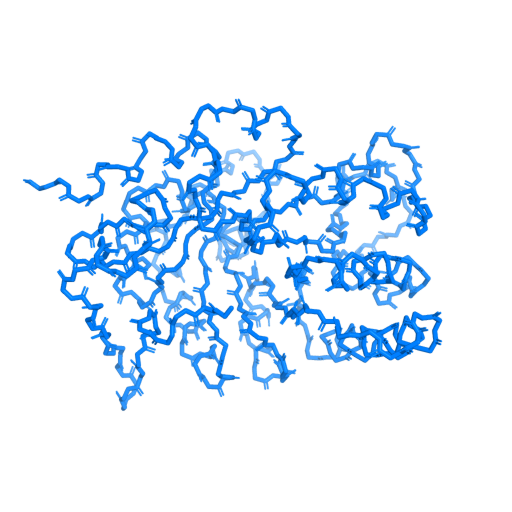784 N N . PRO A 1 236 ? 17.608 1.422 -8.938 1.00 63.72 236 PRO A N 1
ATOM 1785 C CA . PRO A 1 236 ? 16.228 1.024 -8.660 1.00 63.72 236 PRO A CA 1
ATOM 1786 C C . PRO A 1 236 ? 15.458 0.598 -9.923 1.00 63.72 236 PRO A C 1
ATOM 1788 O O . PRO A 1 236 ? 14.347 0.082 -9.804 1.00 63.72 236 PRO A O 1
ATOM 1791 N N . ARG A 1 237 ? 16.037 0.790 -11.118 1.00 66.12 237 ARG A N 1
ATOM 1792 C CA . ARG A 1 237 ? 15.490 0.379 -12.414 1.00 66.12 237 ARG A CA 1
ATOM 1793 C C . ARG A 1 237 ? 15.874 -1.033 -12.861 1.00 66.12 237 ARG A C 1
ATOM 1795 O O . ARG A 1 237 ? 15.694 -1.399 -14.017 1.00 66.12 237 ARG A O 1
ATOM 1802 N N . VAL A 1 238 ? 16.343 -1.874 -11.940 1.00 60.56 238 VAL A N 1
ATOM 1803 C CA . VAL A 1 238 ? 16.690 -3.292 -12.189 1.00 60.56 238 VAL A CA 1
ATOM 1804 C C . VAL A 1 238 ? 15.445 -4.183 -12.433 1.00 60.56 238 VAL A C 1
ATOM 1806 O O . VAL A 1 238 ? 15.518 -5.404 -12.459 1.00 60.56 238 VAL A O 1
ATOM 1809 N N . PHE A 1 239 ? 14.277 -3.604 -12.722 1.00 65.25 239 PHE A N 1
ATOM 1810 C CA . PHE A 1 239 ? 13.086 -4.341 -13.169 1.00 65.25 239 PHE A CA 1
ATOM 1811 C C . PHE A 1 239 ? 13.229 -4.974 -14.572 1.00 65.25 239 PHE A C 1
ATOM 1813 O O . PHE A 1 239 ? 12.330 -5.684 -15.010 1.00 65.25 239 PHE A O 1
ATOM 1820 N N . HIS A 1 240 ? 14.346 -4.754 -15.277 1.00 64.75 240 HIS A N 1
ATOM 1821 C CA . HIS A 1 240 ? 14.675 -5.434 -16.540 1.00 64.75 240 HIS A CA 1
ATOM 1822 C C . HIS A 1 240 ? 15.183 -6.880 -16.364 1.00 64.75 240 HIS A C 1
ATOM 1824 O O . HIS A 1 240 ? 15.514 -7.543 -17.346 1.00 64.75 240 HIS A O 1
ATOM 1830 N N . GLU A 1 241 ? 15.256 -7.382 -15.132 1.00 65.19 241 GLU A N 1
ATOM 1831 C CA . GLU A 1 241 ? 15.620 -8.771 -14.854 1.00 65.19 241 GLU A CA 1
ATOM 1832 C C . GLU A 1 241 ? 14.503 -9.742 -15.288 1.00 65.19 241 GLU A C 1
ATOM 1834 O O . GLU A 1 241 ? 13.345 -9.534 -14.917 1.00 65.19 241 GLU A O 1
ATOM 1839 N N . PRO A 1 242 ? 14.813 -10.869 -15.963 1.00 76.00 242 PRO A N 1
ATOM 1840 C CA . PRO A 1 242 ? 13.816 -11.894 -16.305 1.00 76.00 242 PRO A CA 1
ATOM 1841 C C . PRO A 1 242 ? 13.035 -12.426 -15.092 1.00 76.00 242 PRO A C 1
ATOM 1843 O O . PRO A 1 242 ? 11.891 -12.864 -15.204 1.00 76.00 242 PRO A O 1
ATOM 1846 N N . LEU A 1 243 ? 13.651 -12.383 -13.906 1.00 85.12 243 LEU A N 1
ATOM 1847 C CA . LEU A 1 243 ? 13.001 -12.773 -12.656 1.00 85.12 243 LEU A CA 1
ATOM 1848 C C . LEU A 1 243 ? 11.882 -11.812 -12.241 1.00 85.12 243 LEU A C 1
ATOM 1850 O O . LEU A 1 243 ? 10.961 -12.243 -11.553 1.00 85.12 243 LEU A O 1
ATOM 1854 N N . PHE A 1 244 ? 11.950 -10.539 -12.638 1.00 88.25 244 PHE A N 1
ATOM 1855 C CA . PHE A 1 244 ? 10.932 -9.548 -12.304 1.00 88.25 244 PHE A CA 1
ATOM 1856 C C . PHE A 1 244 ? 9.629 -9.818 -13.060 1.00 88.25 244 PHE A C 1
ATOM 1858 O O . PHE A 1 244 ? 8.579 -9.877 -12.431 1.00 88.25 244 PHE A O 1
ATOM 1865 N N . GLU A 1 245 ? 9.698 -10.073 -14.371 1.00 88.88 245 GLU A N 1
ATOM 1866 C CA . GLU A 1 245 ? 8.534 -10.469 -15.184 1.00 88.88 245 GLU A CA 1
ATOM 1867 C C . GLU A 1 245 ? 7.845 -11.708 -14.602 1.00 88.88 245 GLU A C 1
ATOM 1869 O O . GLU A 1 245 ? 6.653 -11.676 -14.301 1.00 88.88 245 GLU A O 1
ATOM 1874 N N . LYS A 1 246 ? 8.618 -12.764 -14.322 1.00 90.81 246 LYS A N 1
ATOM 1875 C CA . LYS A 1 246 ? 8.080 -13.980 -13.704 1.00 90.81 246 LYS A CA 1
ATOM 1876 C C . LYS A 1 246 ? 7.427 -13.706 -12.344 1.00 90.81 246 LYS A C 1
ATOM 1878 O O . LYS A 1 246 ? 6.377 -14.269 -12.039 1.00 90.81 246 LYS A O 1
ATOM 1883 N N . ALA A 1 247 ? 8.037 -12.849 -11.526 1.00 93.62 247 ALA A N 1
ATOM 1884 C CA . ALA A 1 247 ? 7.467 -12.463 -10.243 1.00 93.62 247 ALA A CA 1
ATOM 1885 C C . ALA A 1 247 ? 6.141 -11.703 -10.412 1.00 93.62 247 ALA A C 1
ATOM 1887 O O . ALA A 1 247 ? 5.212 -11.958 -9.650 1.00 93.62 247 ALA A O 1
ATOM 1888 N N . LEU A 1 248 ? 6.015 -10.816 -11.408 1.00 93.69 248 LEU A N 1
ATOM 1889 C CA . LEU A 1 248 ? 4.750 -10.130 -11.696 1.00 93.69 248 LEU A CA 1
ATOM 1890 C C . LEU A 1 248 ? 3.636 -11.125 -12.031 1.00 93.69 248 LEU A C 1
ATOM 1892 O O . LEU A 1 248 ? 2.550 -11.022 -11.460 1.00 93.69 248 LEU A O 1
ATOM 1896 N N . ASP A 1 249 ? 3.910 -12.102 -12.894 1.00 92.75 249 ASP A N 1
ATOM 1897 C CA . ASP A 1 249 ? 2.925 -13.118 -13.277 1.00 92.75 249 ASP A CA 1
ATOM 1898 C C . ASP A 1 249 ? 2.479 -13.955 -12.067 1.00 92.75 249 ASP A C 1
ATOM 1900 O O . ASP A 1 249 ? 1.281 -14.147 -11.839 1.00 92.75 249 ASP A O 1
ATOM 1904 N N . GLU A 1 250 ? 3.428 -14.403 -11.236 1.00 95.50 250 GLU A N 1
ATOM 1905 C CA . GLU A 1 250 ? 3.132 -15.143 -10.002 1.00 95.50 250 GLU A CA 1
ATOM 1906 C C . GLU A 1 250 ? 2.271 -14.320 -9.033 1.00 95.50 250 GLU A C 1
ATOM 1908 O O . GLU A 1 250 ? 1.291 -14.834 -8.481 1.00 95.50 250 GLU A O 1
ATOM 1913 N N . ILE A 1 251 ? 2.592 -13.033 -8.864 1.00 96.56 251 ILE A N 1
ATOM 1914 C CA . ILE A 1 251 ? 1.834 -12.115 -8.009 1.00 96.56 251 ILE A CA 1
ATOM 1915 C C . ILE A 1 251 ? 0.417 -11.925 -8.540 1.00 96.56 251 ILE A C 1
ATOM 1917 O O . ILE A 1 251 ? -0.533 -11.974 -7.758 1.00 96.56 251 ILE A O 1
ATOM 1921 N N . VAL A 1 252 ? 0.245 -11.727 -9.848 1.00 95.81 252 VAL A N 1
ATOM 1922 C CA . VAL A 1 252 ? -1.078 -11.503 -10.445 1.00 95.81 252 VAL A CA 1
ATOM 1923 C C . VAL A 1 252 ? -1.954 -12.742 -10.304 1.00 95.81 252 VAL A C 1
ATOM 1925 O O . VAL A 1 252 ? -3.102 -12.638 -9.865 1.00 95.81 252 VAL A O 1
ATOM 1928 N N . VAL A 1 253 ? -1.408 -13.930 -10.573 1.00 93.88 253 VAL A N 1
ATOM 1929 C CA . VAL A 1 253 ? -2.126 -15.195 -10.369 1.00 93.88 253 VAL A CA 1
ATOM 1930 C C . VAL A 1 253 ? -2.519 -15.375 -8.901 1.00 93.88 253 VAL A C 1
ATOM 1932 O O . VAL A 1 253 ? -3.663 -15.734 -8.606 1.00 93.88 253 VAL A O 1
ATOM 1935 N N . ALA A 1 254 ? -1.602 -15.121 -7.966 1.00 94.44 254 ALA A N 1
ATOM 1936 C CA . ALA A 1 254 ? -1.881 -15.244 -6.540 1.00 94.44 254 ALA A CA 1
ATOM 1937 C C . ALA A 1 254 ? -2.931 -14.225 -6.064 1.00 94.44 254 ALA A C 1
ATOM 1939 O O . ALA A 1 254 ? -3.849 -14.590 -5.330 1.00 94.44 254 ALA A O 1
ATOM 1940 N N . ALA A 1 255 ? -2.855 -12.976 -6.523 1.00 93.62 255 ALA A N 1
ATOM 1941 C CA . ALA A 1 255 ? -3.821 -11.933 -6.197 1.00 93.62 255 ALA A CA 1
ATOM 1942 C C . ALA A 1 255 ? -5.224 -12.258 -6.721 1.00 93.62 255 ALA A C 1
ATOM 1944 O O . ALA A 1 255 ? -6.201 -12.118 -5.987 1.00 93.62 255 ALA A O 1
ATOM 1945 N N . HIS A 1 256 ? -5.334 -12.777 -7.946 1.00 90.50 256 HIS A N 1
ATOM 1946 C CA . HIS A 1 256 ? -6.617 -13.218 -8.491 1.00 90.50 256 HIS A CA 1
ATOM 1947 C C . HIS A 1 256 ? -7.240 -14.353 -7.677 1.00 90.50 256 HIS A C 1
ATOM 1949 O O . HIS A 1 256 ? -8.445 -14.331 -7.438 1.00 90.50 256 HIS A O 1
ATOM 1955 N N . ARG A 1 257 ? -6.440 -15.305 -7.174 1.00 92.25 257 ARG A N 1
ATOM 1956 C CA . ARG A 1 257 ? -6.937 -16.359 -6.266 1.00 92.25 257 ARG A CA 1
ATOM 1957 C C . ARG A 1 257 ? -7.485 -15.799 -4.950 1.00 92.25 257 ARG A C 1
ATOM 1959 O O . ARG A 1 257 ? -8.378 -16.407 -4.371 1.00 92.25 257 ARG A O 1
ATOM 1966 N N . LEU A 1 258 ? -6.973 -14.655 -4.493 1.00 91.38 258 LEU A N 1
ATOM 1967 C CA . LEU A 1 258 ? -7.479 -13.936 -3.318 1.00 91.38 258 LEU A CA 1
ATOM 1968 C C . LEU A 1 258 ? -8.692 -13.042 -3.631 1.00 91.38 258 LEU A C 1
ATOM 1970 O O . LEU A 1 258 ? -9.305 -12.516 -2.705 1.00 91.38 258 LEU A O 1
ATOM 1974 N N . GLY A 1 259 ? -9.026 -12.831 -4.909 1.00 92.75 259 GLY A N 1
ATOM 1975 C CA . GLY A 1 259 ? -9.992 -11.810 -5.326 1.00 92.75 259 GLY A CA 1
ATOM 1976 C C . GLY A 1 259 ? -9.481 -10.373 -5.140 1.00 92.75 259 GLY A C 1
ATOM 1977 O O . GLY A 1 259 ? -10.280 -9.441 -5.076 1.00 92.75 259 GLY A O 1
ATOM 1978 N N . ALA A 1 260 ? -8.163 -10.186 -5.039 1.00 93.88 260 ALA A N 1
ATOM 1979 C CA . ALA A 1 260 ? -7.521 -8.898 -4.809 1.00 93.88 260 ALA A CA 1
ATOM 1980 C C . ALA A 1 260 ? -7.156 -8.208 -6.137 1.00 93.88 260 ALA A C 1
ATOM 1982 O O . ALA A 1 260 ? -6.637 -8.843 -7.057 1.00 93.88 260 ALA A O 1
ATOM 1983 N N . SER A 1 261 ? -7.367 -6.891 -6.240 1.00 94.62 261 SER A N 1
ATOM 1984 C CA . SER A 1 261 ? -6.829 -6.101 -7.364 1.00 94.62 261 SER A CA 1
ATOM 1985 C C . SER A 1 261 ? -5.314 -5.911 -7.237 1.00 94.62 261 SER A C 1
ATOM 1987 O O . SER A 1 261 ? -4.818 -5.780 -6.121 1.00 94.62 261 SER A O 1
ATOM 1989 N N . VAL A 1 262 ? -4.596 -5.797 -8.357 1.00 96.38 262 VAL A N 1
ATOM 1990 C CA . VAL A 1 262 ? -3.133 -5.609 -8.381 1.00 96.38 262 VAL A CA 1
ATOM 1991 C C . VAL A 1 262 ? -2.764 -4.216 -8.883 1.00 96.38 262 VAL A C 1
ATOM 1993 O O . VAL A 1 262 ? -3.301 -3.755 -9.894 1.00 96.38 262 VAL A O 1
ATOM 1996 N N . SER A 1 263 ? -1.810 -3.570 -8.214 1.00 97.88 263 SER A N 1
ATOM 1997 C CA . SER A 1 263 ? -1.152 -2.352 -8.693 1.00 97.88 263 SER A CA 1
ATOM 1998 C C . SER A 1 263 ? 0.368 -2.479 -8.745 1.00 97.88 263 SER A C 1
ATOM 2000 O O . SER A 1 263 ? 0.949 -3.275 -8.011 1.00 97.88 263 SER A O 1
ATOM 2002 N N . LEU A 1 264 ? 1.020 -1.658 -9.570 1.00 97.25 264 LEU A N 1
ATOM 2003 C CA . LEU A 1 264 ? 2.480 -1.513 -9.605 1.00 97.25 264 LEU A CA 1
ATOM 2004 C C . LEU A 1 264 ? 2.898 -0.153 -9.034 1.00 97.25 264 LEU A C 1
ATOM 2006 O O . LEU A 1 264 ? 2.374 0.878 -9.456 1.00 97.25 264 LEU A O 1
ATOM 2010 N N . CYS A 1 265 ? 3.854 -0.146 -8.105 1.00 95.62 265 CYS A N 1
ATOM 2011 C CA . CYS A 1 265 ? 4.468 1.061 -7.551 1.00 95.62 265 CYS A CA 1
ATOM 2012 C C . CYS A 1 265 ? 6.000 0.952 -7.541 1.00 95.62 265 CYS A C 1
ATOM 2014 O O . CYS A 1 265 ? 6.560 -0.133 -7.699 1.00 95.62 265 CYS A O 1
ATOM 2016 N N . GLY A 1 266 ? 6.674 2.079 -7.311 1.00 90.75 266 GLY A N 1
ATOM 2017 C CA . GLY A 1 266 ? 8.135 2.172 -7.355 1.00 90.75 266 GLY A CA 1
ATOM 2018 C C . GLY A 1 266 ? 8.643 2.629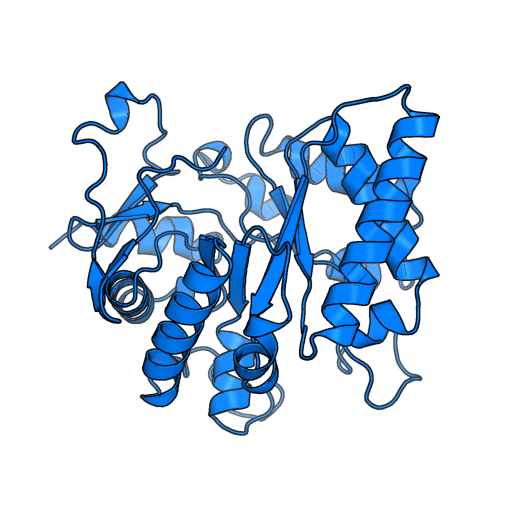 -8.721 1.00 90.75 266 GLY A C 1
ATOM 2019 O O . GLY A 1 266 ? 7.865 3.049 -9.570 1.00 90.75 266 GLY A O 1
ATOM 2020 N N . ALA A 1 267 ? 9.955 2.562 -8.930 1.00 90.88 267 ALA A N 1
ATOM 2021 C CA . ALA A 1 267 ? 10.618 3.049 -10.137 1.00 90.88 267 ALA A CA 1
ATOM 2022 C C . ALA A 1 267 ? 10.117 2.354 -11.413 1.00 90.88 267 ALA A C 1
ATOM 2024 O O . ALA A 1 267 ? 10.091 2.978 -12.464 1.00 90.88 267 ALA A O 1
ATOM 2025 N N . ALA A 1 268 ? 9.650 1.103 -11.327 1.00 92.94 268 ALA A N 1
ATOM 2026 C CA . ALA A 1 268 ? 9.047 0.414 -12.470 1.00 92.94 268 ALA A CA 1
ATOM 2027 C C . ALA A 1 268 ? 7.751 1.087 -12.949 1.00 92.94 268 ALA A C 1
ATOM 2029 O O . ALA A 1 268 ? 7.412 1.011 -14.124 1.00 92.94 268 ALA A O 1
ATOM 2030 N N . ALA A 1 269 ? 7.022 1.762 -12.057 1.00 95.12 269 ALA A N 1
ATOM 2031 C CA . ALA A 1 269 ? 5.834 2.515 -12.441 1.00 95.12 269 ALA A CA 1
ATOM 2032 C C . ALA A 1 269 ? 6.178 3.839 -13.142 1.00 95.12 269 ALA A C 1
ATOM 2034 O O . ALA A 1 269 ? 5.274 4.472 -13.672 1.00 95.12 269 ALA A O 1
ATOM 2035 N N . ASP A 1 270 ? 7.443 4.257 -13.184 1.00 94.62 270 ASP A N 1
ATOM 2036 C CA . ASP A 1 270 ? 7.864 5.499 -13.841 1.00 94.62 270 ASP A CA 1
ATOM 2037 C C . ASP A 1 270 ? 8.388 5.263 -15.266 1.00 94.62 270 ASP A C 1
ATOM 2039 O O . ASP A 1 270 ? 8.728 6.214 -15.962 1.00 94.62 270 ASP A O 1
ATOM 2043 N N . GLU A 1 271 ? 8.458 4.006 -15.708 1.00 92.19 271 GLU A N 1
ATOM 2044 C CA . GLU A 1 271 ? 9.279 3.596 -16.848 1.00 92.19 271 GLU A CA 1
ATOM 2045 C C . GLU A 1 271 ? 8.423 2.847 -17.874 1.00 92.19 271 GLU A C 1
ATOM 2047 O O . GLU A 1 271 ? 7.862 1.786 -17.591 1.00 92.19 271 GLU A O 1
ATOM 2052 N N . SER A 1 272 ? 8.298 3.409 -19.081 1.00 91.75 272 SER A N 1
ATOM 2053 C CA . SER A 1 272 ? 7.332 2.965 -20.099 1.00 91.75 272 SER A CA 1
ATOM 2054 C C . SER A 1 272 ? 7.414 1.473 -20.421 1.00 91.75 272 SER A C 1
ATOM 2056 O O . SER A 1 272 ? 6.379 0.819 -20.557 1.00 91.75 272 SER A O 1
ATOM 2058 N N . ASP A 1 273 ? 8.622 0.915 -20.513 1.00 89.88 273 ASP A N 1
ATOM 2059 C CA . ASP A 1 273 ? 8.819 -0.500 -20.841 1.00 89.88 273 ASP A CA 1
ATOM 2060 C C . ASP A 1 273 ? 8.307 -1.421 -19.728 1.00 89.88 273 ASP A C 1
ATOM 2062 O O . ASP A 1 273 ? 7.633 -2.419 -20.004 1.00 89.88 273 ASP A O 1
ATOM 2066 N N . ALA A 1 274 ? 8.559 -1.057 -18.469 1.00 91.31 274 ALA A N 1
ATOM 2067 C CA . ALA A 1 274 ? 8.071 -1.790 -17.307 1.00 91.31 274 ALA A CA 1
ATOM 2068 C C . ALA A 1 274 ? 6.549 -1.662 -17.154 1.00 91.31 274 ALA A C 1
ATOM 2070 O O . ALA A 1 274 ? 5.876 -2.643 -16.835 1.00 91.31 274 ALA A O 1
ATOM 2071 N N . ILE A 1 275 ? 5.986 -0.487 -17.454 1.00 93.44 275 ILE A N 1
ATOM 2072 C CA . ILE A 1 275 ? 4.534 -0.279 -17.480 1.00 93.44 275 ILE A CA 1
ATOM 2073 C C . ILE A 1 275 ? 3.892 -1.187 -18.536 1.00 93.44 275 ILE A C 1
ATOM 2075 O O . ILE A 1 275 ? 2.954 -1.920 -18.222 1.00 93.44 275 ILE A O 1
ATOM 2079 N N . ARG A 1 276 ? 4.413 -1.204 -19.771 1.00 91.88 276 ARG A N 1
ATOM 2080 C CA . ARG A 1 276 ? 3.910 -2.075 -20.851 1.00 91.88 276 ARG A CA 1
ATOM 2081 C C . ARG A 1 276 ? 4.032 -3.555 -20.491 1.00 91.88 276 ARG A C 1
ATOM 2083 O O . ARG A 1 276 ? 3.113 -4.323 -20.770 1.00 91.88 276 ARG A O 1
ATOM 2090 N N . LEU A 1 277 ? 5.134 -3.959 -19.858 1.00 90.94 277 LEU A N 1
ATOM 2091 C CA . LEU A 1 277 ? 5.313 -5.314 -19.335 1.00 90.94 277 LEU A CA 1
ATOM 2092 C C . LEU A 1 277 ? 4.226 -5.677 -18.317 1.00 90.94 277 LEU A C 1
ATOM 2094 O O . LEU A 1 277 ? 3.511 -6.656 -18.501 1.00 90.94 277 LEU A O 1
ATOM 2098 N N . ALA A 1 278 ? 4.041 -4.847 -17.296 1.00 92.81 278 ALA A N 1
ATOM 2099 C CA . ALA A 1 278 ? 3.038 -5.063 -16.260 1.00 92.81 278 ALA A CA 1
ATOM 2100 C C . ALA A 1 278 ? 1.603 -5.084 -16.815 1.00 92.81 278 ALA A C 1
ATOM 2102 O O . ALA A 1 278 ? 0.777 -5.876 -16.357 1.00 92.81 278 ALA A O 1
ATOM 2103 N N . VAL A 1 279 ? 1.304 -4.268 -17.834 1.00 92.56 279 VAL A N 1
ATOM 2104 C CA . VAL A 1 279 ? 0.023 -4.321 -18.556 1.00 92.56 279 VAL A CA 1
ATOM 2105 C C . VAL A 1 279 ? -0.189 -5.691 -19.207 1.00 92.56 279 VAL A C 1
ATOM 2107 O O . VAL A 1 279 ? -1.295 -6.238 -19.096 1.00 92.56 279 VAL A O 1
ATOM 2110 N N . ARG A 1 280 ? 0.843 -6.271 -19.841 1.00 90.12 280 ARG A N 1
ATOM 2111 C CA . ARG A 1 280 ? 0.775 -7.629 -20.415 1.00 90.12 280 ARG A CA 1
ATOM 2112 C C . ARG A 1 280 ? 0.542 -8.689 -19.340 1.00 90.12 280 ARG A C 1
ATOM 2114 O O . ARG A 1 280 ? -0.323 -9.535 -19.535 1.00 90.12 280 ARG A O 1
ATOM 2121 N N . SER A 1 281 ? 1.187 -8.557 -18.183 1.00 89.00 281 SER A N 1
ATOM 2122 C CA . SER A 1 281 ? 0.944 -9.400 -17.003 1.00 89.00 281 SER A CA 1
ATOM 2123 C C . SER A 1 281 ? -0.401 -9.132 -16.310 1.00 89.00 281 SER A C 1
ATOM 2125 O O . SER A 1 281 ? -0.657 -9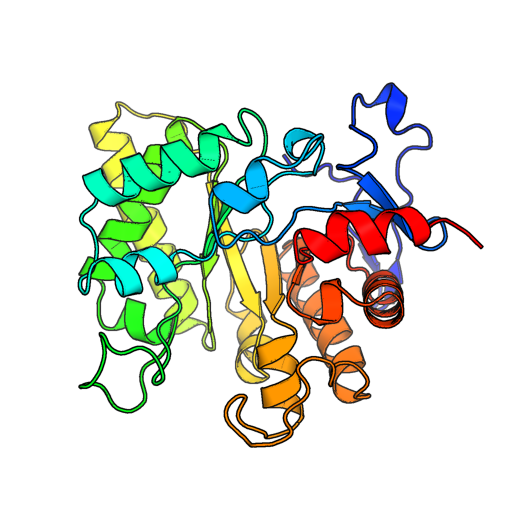.675 -15.248 1.00 89.00 281 SER A O 1
ATOM 2127 N N . GLY A 1 282 ? -1.292 -8.293 -16.852 1.00 88.19 282 GLY A N 1
ATOM 2128 C CA . GLY A 1 282 ? -2.645 -8.101 -16.309 1.00 88.19 282 GLY A CA 1
ATOM 2129 C C . GLY A 1 282 ? -2.801 -6.988 -15.271 1.00 88.19 282 GLY A C 1
ATOM 2130 O O . GLY A 1 282 ? -3.915 -6.758 -14.801 1.00 88.19 282 GLY A O 1
ATOM 2131 N N . ILE A 1 283 ? -1.743 -6.244 -14.945 1.00 93.81 283 ILE A N 1
ATOM 2132 C CA . ILE A 1 283 ? -1.834 -5.092 -14.039 1.00 93.81 283 ILE A CA 1
ATOM 2133 C C . ILE A 1 283 ? -2.541 -3.935 -14.756 1.00 93.81 283 ILE A C 1
ATOM 2135 O O . ILE A 1 283 ? -2.301 -3.658 -15.935 1.00 93.81 283 ILE A O 1
ATOM 2139 N N . ARG A 1 284 ? -3.463 -3.271 -14.054 1.00 91.69 284 ARG A N 1
ATOM 2140 C CA . ARG A 1 284 ? -4.261 -2.157 -14.600 1.00 91.69 284 ARG A CA 1
ATOM 2141 C C . ARG A 1 284 ? -4.155 -0.873 -13.799 1.00 91.69 284 ARG A C 1
ATOM 2143 O O . ARG A 1 284 ? -4.545 0.168 -14.304 1.00 91.69 284 ARG A O 1
ATOM 2150 N N . ARG A 1 285 ? -3.612 -0.920 -12.584 1.00 95.69 285 ARG A N 1
ATOM 2151 C CA . ARG A 1 285 ? -3.451 0.252 -11.726 1.00 95.69 285 ARG A CA 1
ATOM 2152 C C . ARG A 1 285 ? -1.979 0.532 -11.487 1.00 95.69 285 ARG A C 1
ATOM 2154 O O . ARG A 1 285 ? -1.232 -0.360 -11.094 1.00 95.69 285 ARG A O 1
ATOM 2161 N N . PHE A 1 286 ? -1.580 1.780 -11.674 1.00 97.25 286 PHE A N 1
ATOM 2162 C CA . PHE A 1 286 ? -0.194 2.189 -11.536 1.00 97.25 286 PHE A CA 1
ATOM 2163 C C . PHE A 1 286 ? -0.047 3.372 -10.590 1.00 97.25 286 PHE A C 1
ATOM 2165 O O . PHE A 1 286 ? -0.890 4.272 -10.532 1.00 97.25 286 PHE A O 1
ATOM 2172 N N . ILE A 1 287 ? 1.049 3.336 -9.839 1.00 97.62 287 ILE A N 1
ATOM 2173 C CA . ILE A 1 287 ? 1.363 4.266 -8.763 1.00 97.62 287 ILE A CA 1
ATOM 2174 C C . ILE A 1 287 ? 2.752 4.866 -9.035 1.00 97.62 287 ILE A C 1
ATOM 2176 O O . ILE A 1 287 ? 3.732 4.498 -8.376 1.00 97.62 287 ILE A O 1
ATOM 2180 N N . PRO A 1 288 ? 2.857 5.744 -10.048 1.00 96.06 288 PRO A N 1
ATOM 2181 C CA . PRO A 1 288 ? 4.107 6.407 -10.402 1.00 96.06 288 PRO A CA 1
ATOM 2182 C C . PRO A 1 288 ? 4.455 7.535 -9.436 1.00 96.06 288 PRO A C 1
ATOM 2184 O O . PRO A 1 288 ? 3.598 8.016 -8.694 1.00 96.06 288 PRO A O 1
ATOM 2187 N N . SER A 1 289 ? 5.680 8.047 -9.502 1.00 95.25 289 SER A N 1
ATOM 2188 C CA . SER A 1 289 ? 5.984 9.367 -8.957 1.00 95.25 289 SER A CA 1
ATOM 2189 C C . SER A 1 289 ? 5.092 10.437 -9.592 1.00 95.25 289 SER A C 1
ATOM 2191 O O . SER A 1 289 ? 4.645 10.319 -10.738 1.00 95.25 289 SER A O 1
ATOM 2193 N N . VAL A 1 290 ? 4.857 11.537 -8.869 1.00 93.88 290 VAL A N 1
ATOM 2194 C CA . VAL A 1 290 ? 4.102 12.668 -9.430 1.00 93.88 290 VAL A CA 1
ATOM 2195 C C . VAL A 1 290 ? 4.760 13.181 -10.711 1.00 93.88 290 VAL A C 1
ATOM 2197 O O . VAL A 1 290 ? 4.057 13.518 -11.651 1.00 93.88 290 VAL A O 1
ATOM 2200 N N . ALA A 1 291 ? 6.091 13.200 -10.809 1.00 93.12 291 ALA A N 1
ATOM 2201 C CA . ALA A 1 291 ? 6.767 13.632 -12.031 1.00 93.12 291 ALA A CA 1
ATOM 2202 C C . ALA A 1 291 ? 6.423 12.729 -13.230 1.00 93.12 291 ALA A C 1
ATOM 2204 O O . ALA A 1 291 ? 5.995 13.232 -14.272 1.00 93.12 291 ALA A O 1
ATOM 2205 N N . ALA A 1 292 ? 6.546 11.410 -13.066 1.00 93.88 292 ALA A N 1
ATOM 2206 C CA . ALA A 1 292 ? 6.259 10.453 -14.127 1.00 93.88 292 ALA A CA 1
ATOM 2207 C C . ALA A 1 292 ? 4.771 10.419 -14.503 1.00 93.88 292 ALA A C 1
ATOM 2209 O O . ALA A 1 292 ? 4.452 10.339 -15.688 1.00 93.88 292 ALA A O 1
ATOM 2210 N N . ALA A 1 293 ? 3.856 10.597 -13.543 1.00 93.38 293 ALA A N 1
ATOM 2211 C CA . ALA A 1 293 ? 2.417 10.685 -13.811 1.00 93.38 293 ALA A CA 1
ATOM 2212 C C . ALA A 1 293 ? 2.062 11.752 -14.866 1.00 93.38 293 ALA A C 1
ATOM 2214 O O . ALA A 1 293 ? 1.146 11.556 -15.660 1.00 93.38 293 ALA A O 1
ATOM 2215 N N . TYR A 1 294 ? 2.792 12.875 -14.889 1.00 91.50 294 TYR A N 1
ATOM 2216 C CA . TYR A 1 294 ? 2.593 13.945 -15.874 1.00 91.50 294 TYR A CA 1
ATOM 2217 C C . TYR A 1 294 ? 3.459 13.801 -17.129 1.00 91.50 294 TYR A C 1
ATOM 2219 O O . TYR A 1 294 ? 3.074 14.316 -18.174 1.00 91.50 294 TYR A O 1
ATOM 2227 N N . ALA A 1 295 ? 4.641 13.191 -17.026 1.00 91.94 295 ALA A N 1
ATOM 2228 C CA . ALA A 1 295 ? 5.618 13.171 -18.117 1.00 91.94 295 ALA A CA 1
ATOM 2229 C C . ALA A 1 295 ? 5.556 11.901 -18.979 1.00 91.94 295 ALA A C 1
ATOM 2231 O O . ALA A 1 295 ? 5.803 11.969 -20.178 1.00 91.94 295 ALA A O 1
ATOM 2232 N N . VAL A 1 296 ? 5.245 10.757 -18.369 1.00 91.69 296 VAL A N 1
ATOM 2233 C CA . VAL A 1 296 ? 5.350 9.429 -18.991 1.00 91.69 296 VAL A CA 1
ATOM 2234 C C . VAL A 1 296 ? 3.980 8.905 -19.391 1.00 91.69 296 VAL A C 1
ATOM 2236 O O . VAL A 1 296 ? 3.778 8.482 -20.520 1.00 91.69 296 VAL A O 1
ATOM 2239 N N . TYR A 1 297 ? 3.001 8.969 -18.491 1.00 91.94 297 TYR A N 1
ATOM 2240 C CA . TYR A 1 297 ? 1.707 8.330 -18.727 1.00 91.94 297 TYR A CA 1
ATOM 2241 C C . TYR A 1 297 ? 0.903 8.912 -19.901 1.00 91.94 297 TYR A C 1
ATOM 2243 O O . TYR A 1 297 ? 0.307 8.120 -20.634 1.00 91.94 297 TYR A O 1
ATOM 2251 N N . PRO A 1 298 ? 0.901 10.237 -20.154 1.00 88.50 298 PRO A N 1
ATOM 2252 C CA . PRO A 1 298 ? 0.192 10.790 -21.307 1.00 88.50 298 PRO A CA 1
ATOM 2253 C C . PRO A 1 298 ? 0.692 10.273 -22.663 1.00 88.50 298 PRO A C 1
ATOM 2255 O O . PRO A 1 298 ? -0.100 10.217 -23.598 1.00 88.50 298 PRO A O 1
ATOM 2258 N N . SER A 1 299 ? 1.964 9.869 -22.772 1.00 87.75 299 SER A N 1
ATOM 2259 C CA . SER A 1 299 ? 2.558 9.386 -24.027 1.00 87.75 299 SER A CA 1
ATOM 2260 C C . SER A 1 299 ? 2.448 7.869 -24.223 1.00 87.75 299 SER A C 1
ATOM 2262 O O . SER A 1 299 ? 2.767 7.367 -25.297 1.00 87.75 299 SER A O 1
ATOM 2264 N N . LEU A 1 300 ? 1.951 7.110 -23.236 1.00 86.88 300 LEU A N 1
ATOM 2265 C CA . LEU A 1 300 ? 1.817 5.648 -23.353 1.00 86.88 300 LEU A CA 1
ATOM 2266 C C . LEU A 1 300 ? 0.804 5.208 -24.422 1.00 86.88 300 LEU A C 1
ATOM 2268 O O . LEU A 1 300 ? 0.906 4.090 -24.939 1.00 86.88 300 LEU A O 1
ATOM 2272 N N . GLY A 1 301 ? -0.157 6.076 -24.746 1.00 74.31 301 GLY A N 1
ATOM 2273 C CA . GLY A 1 301 ? -1.187 5.842 -25.758 1.00 74.31 301 GLY A CA 1
ATOM 2274 C C . GLY A 1 301 ? -0.792 6.263 -27.176 1.00 74.31 301 GLY A C 1
ATOM 2275 O O . GLY A 1 301 ? -1.544 5.990 -28.107 1.00 74.31 301 GLY A O 1
ATOM 2276 N N . GLU A 1 302 ? 0.354 6.922 -27.352 1.00 65.12 302 GLU A N 1
ATOM 2277 C CA . GLU A 1 302 ? 0.841 7.372 -28.655 1.00 65.12 302 GLU A CA 1
ATOM 2278 C C . GLU A 1 302 ? 1.733 6.271 -29.263 1.00 65.12 302 GLU A C 1
ATOM 2280 O O . GLU A 1 302 ? 2.731 5.863 -28.664 1.00 65.12 302 GLU A O 1
ATOM 2285 N N . ARG A 1 303 ? 1.342 5.750 -30.432 1.00 54.53 303 ARG A N 1
ATOM 2286 C CA . ARG A 1 303 ? 2.168 4.898 -31.302 1.00 54.53 303 ARG A CA 1
ATOM 2287 C C . ARG A 1 303 ? 2.395 5.599 -32.631 1.00 54.53 303 ARG A C 1
ATOM 2289 O O . ARG A 1 303 ? 1.415 6.186 -33.143 1.00 54.53 303 ARG A O 1
#

Radius of gyration: 18.45 Å; chains: 1; bounding box: 49×44×52 Å

Foldseek 3Di:
DPPPQQFFDDDPLATHGRQHPPDCVVVVQQDLQWFDFPNHIFGEAAEDADPVLLPDPCSLNGQYHPEYAPQVVCLVVLHQDFLVRLLVVVCSRCVSHQAHEHEYEQHFADCPRPSPVPDPPQTFLRVCLVVVVSLLRNLLSQQLVQLRYAYEYEGPPDLALVSLVSSVVSNVVSNVVSCVVVVNRDRRYAYAYEQQAPSSLVRLLSNARHQAYEHAQQNNLCRVVVHDPPDPPDDSPSCPDPVNLVSLLSNSVSCVVNVHAYEYEDPLLLDLVSVSSSVSSRHRYYHYHSVSSPVPRNCSNPD

Sequence (303 aa):
MIDPAFHAAVHDGEIIAVRPPRDLAAAGIARAAVMLCDDVTIEVAPLVNTIAEMRRPGFADFAGIGLFRTEFAILGAGRFPGVDEQVENYRLIAAAMPSKPVCFRLYDIAPDKPVIRRETNVFGARYLVHHPSVLDDQLTALLILSAERPVDILVPMVESASDWQFIVAHASLCADRVRELAGSAVLRYRIGAMIETRRAILAMSGFSGASFVSVGSNDLAADLGGRLRTESGYDPRVFHEPLFEKALDEIVVAAHRLGASVSLCGAAADESDAIRLAVRSGIRRFIPSVAAAYAVYPSLGER

pLDDT: mean 84.13, std 17.38, range [29.89, 98.69]